Protein AF-0000000087332535 (afdb_homodimer)

InterPro domains:
  IPR045249 Putative nuclease HARBI1-like [PTHR22930] (70-172)
  IPR058353 Domain of unknown function DUF8040 [PF26138] (56-141)

pLDDT: mean 79.79, std 21.32, range [23.62, 98.12]

Structure (mmCIF, N/CA/C/O backbone):
data_AF-0000000087332535-model_v1
#
loop_
_entity.id
_entity.type
_entity.pdbx_description
1 polymer 'Uncharacterized protein'
#
loop_
_atom_site.group_PDB
_atom_site.id
_atom_site.type_symbol
_atom_site.label_atom_id
_atom_site.label_alt_id
_atom_site.label_comp_id
_atom_site.label_asym_id
_atom_site.label_entity_id
_atom_site.label_seq_id
_atom_site.pdbx_PDB_ins_code
_atom_site.Cartn_x
_atom_site.Cartn_y
_atom_site.Cartn_z
_atom_site.occupancy
_atom_site.B_iso_or_equiv
_atom_site.auth_seq_id
_atom_site.auth_comp_id
_atom_site.auth_asym_id
_atom_site.auth_atom_id
_atom_site.pdbx_PDB_model_num
ATOM 1 N N . MET A 1 1 ? -31.25 8.438 -17.484 1 55.19 1 MET A N 1
ATOM 2 C CA . MET A 1 1 ? -30.359 7.555 -16.75 1 55.19 1 MET A CA 1
ATOM 3 C C . MET A 1 1 ? -28.891 7.93 -16.984 1 55.19 1 MET A C 1
ATOM 5 O O . MET A 1 1 ? -28.078 7.902 -16.047 1 55.19 1 MET A O 1
ATOM 9 N N . ASP A 1 2 ? -28.625 8.562 -18.188 1 75.56 2 ASP A N 1
ATOM 10 C CA . ASP A 1 2 ? -27.297 8.906 -18.688 1 75.56 2 ASP A CA 1
ATOM 11 C C . ASP A 1 2 ? -26.812 10.227 -18.094 1 75.56 2 ASP A C 1
ATOM 13 O O . ASP A 1 2 ? -25.609 10.406 -17.844 1 75.56 2 ASP A O 1
ATOM 17 N N . GLU A 1 3 ? -27.828 11.008 -17.656 1 79.12 3 GLU A N 1
ATOM 18 C CA . GLU A 1 3 ? -27.469 12.336 -17.172 1 79.12 3 GLU A CA 1
ATOM 19 C C . GLU A 1 3 ? -26.922 12.266 -15.742 1 79.12 3 GLU A C 1
ATOM 21 O O . GLU A 1 3 ? -25.969 12.969 -15.398 1 79.12 3 GLU A O 1
ATOM 26 N N . LEU A 1 4 ? -27.469 11.422 -14.961 1 74.69 4 LEU A N 1
ATOM 27 C CA . LEU A 1 4 ? -27.047 11.258 -13.578 1 74.69 4 LEU A CA 1
ATOM 28 C C . LEU A 1 4 ? -25.625 10.688 -13.5 1 74.69 4 LEU A C 1
ATOM 30 O O . LEU A 1 4 ? -24.828 11.117 -12.672 1 74.69 4 LEU A O 1
ATOM 34 N N . ALA A 1 5 ? -25.375 9.789 -14.352 1 71 5 ALA A N 1
ATOM 35 C CA . ALA A 1 5 ? -24.031 9.219 -14.414 1 71 5 ALA A CA 1
ATOM 36 C C . ALA A 1 5 ? -23 10.273 -14.812 1 71 5 ALA A C 1
ATOM 38 O O . ALA A 1 5 ? -21.891 10.297 -14.281 1 71 5 ALA A O 1
ATOM 39 N N . ARG A 1 6 ? -23.375 11.164 -15.625 1 70.31 6 ARG A N 1
ATOM 40 C CA . ARG A 1 6 ? -22.484 12.227 -16.078 1 70.31 6 ARG A CA 1
ATOM 41 C C . ARG A 1 6 ? -22.203 13.227 -14.961 1 70.31 6 ARG A C 1
ATOM 43 O O . ARG A 1 6 ? -21.062 13.648 -14.766 1 70.31 6 ARG A O 1
ATOM 50 N N . LYS A 1 7 ? -23.297 13.586 -14.266 1 71.56 7 LYS A N 1
ATOM 51 C CA . LYS A 1 7 ? -23.141 14.508 -13.148 1 71.56 7 LYS A CA 1
ATOM 52 C C . LYS A 1 7 ? -22.234 13.914 -12.07 1 71.56 7 LYS A C 1
ATOM 54 O O . LYS A 1 7 ? -21.391 14.609 -11.508 1 71.56 7 LYS A O 1
ATOM 59 N N . ARG A 1 8 ? -22.453 12.641 -11.922 1 72.06 8 ARG A N 1
ATOM 60 C CA . ARG A 1 8 ? -21.625 11.945 -10.945 1 72.06 8 ARG A CA 1
ATOM 61 C C . ARG A 1 8 ? -20.156 11.938 -11.383 1 72.06 8 ARG A C 1
ATOM 63 O O . ARG A 1 8 ? -19.266 12.172 -10.57 1 72.06 8 ARG A O 1
ATOM 70 N N . ARG A 1 9 ? -20.016 11.672 -12.586 1 71.44 9 ARG A N 1
ATOM 71 C CA . ARG A 1 9 ? -18.656 11.656 -13.117 1 71.44 9 ARG A CA 1
ATOM 72 C C . ARG A 1 9 ? -18.016 13.031 -13.016 1 71.44 9 ARG A C 1
ATOM 74 O O . ARG A 1 9 ? -16.828 13.141 -12.68 1 71.44 9 ARG A O 1
ATOM 81 N N . GLN A 1 10 ? -18.766 14.016 -13.273 1 72.75 10 GLN A N 1
ATOM 82 C CA . GLN A 1 10 ? -18.234 15.375 -13.195 1 72.75 10 GLN A CA 1
ATOM 83 C C . GLN A 1 10 ? -17.891 15.75 -11.758 1 72.75 10 GLN A C 1
ATOM 85 O O . GLN A 1 10 ? -16.875 16.422 -11.516 1 72.75 10 GLN A O 1
ATOM 90 N N . LEU A 1 11 ? -18.703 15.312 -10.883 1 72.31 11 LEU A N 1
ATOM 91 C CA . LEU A 1 11 ? -18.438 15.586 -9.477 1 72.31 11 LEU A CA 1
ATOM 92 C C . LEU A 1 11 ? -17.156 14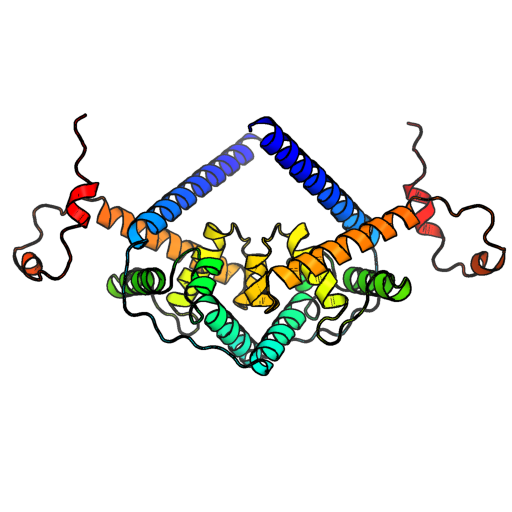.898 -9.008 1 72.31 11 LEU A C 1
ATOM 94 O O . LEU A 1 11 ? -16.375 15.492 -8.273 1 72.31 11 LEU A O 1
ATOM 98 N N . ILE A 1 12 ? -16.984 13.758 -9.555 1 71.25 12 ILE A N 1
ATOM 99 C CA . ILE A 1 12 ? -15.781 13.008 -9.195 1 71.25 12 ILE A CA 1
ATOM 100 C C . ILE A 1 12 ? -14.547 13.711 -9.766 1 71.25 12 ILE A C 1
ATOM 102 O O . ILE A 1 12 ? -13.539 13.859 -9.078 1 71.25 12 ILE A O 1
ATOM 106 N N . VAL A 1 13 ? -14.695 14.156 -10.922 1 71.88 13 VAL A N 1
ATOM 107 C CA . VAL A 1 13 ? -13.57 14.812 -11.578 1 71.88 13 VAL A CA 1
ATOM 108 C C . VAL A 1 13 ? -13.266 16.141 -10.867 1 71.88 13 VAL A C 1
ATOM 110 O O . VAL A 1 13 ? -12.102 16.453 -10.617 1 71.88 13 VAL A O 1
ATOM 113 N N . ARG A 1 14 ? -14.328 16.859 -10.516 1 74.88 14 ARG A N 1
ATOM 114 C CA . ARG A 1 14 ? -14.148 18.109 -9.797 1 74.88 14 ARG A CA 1
ATOM 115 C C . ARG A 1 14 ? -13.531 17.875 -8.422 1 74.88 14 ARG A C 1
ATOM 117 O O . ARG A 1 14 ? -12.664 18.625 -7.98 1 74.88 14 ARG A O 1
ATOM 124 N N . GLY A 1 15 ? -13.992 16.812 -7.918 1 79.94 15 GLY A N 1
ATOM 125 C CA . GLY A 1 15 ? -13.445 16.438 -6.621 1 79.94 15 GLY A CA 1
ATOM 126 C C . GLY A 1 15 ? -11.992 16.031 -6.68 1 79.94 15 GLY A C 1
ATOM 127 O O . GLY A 1 15 ? -11.188 16.438 -5.836 1 79.94 15 GLY A O 1
ATOM 128 N N . ALA A 1 16 ? -11.703 15.297 -7.73 1 83.56 16 ALA A N 1
ATOM 129 C CA . ALA A 1 16 ? -10.32 14.859 -7.918 1 83.56 16 ALA A CA 1
ATOM 130 C C . ALA A 1 16 ? -9.398 16.047 -8.164 1 83.56 16 ALA A C 1
ATOM 132 O O . ALA A 1 16 ? -8.273 16.094 -7.664 1 83.56 16 ALA A O 1
ATOM 133 N N . GLY A 1 17 ? -9.844 16.953 -8.875 1 84.69 17 GLY A N 1
ATOM 134 C CA . GLY A 1 17 ? -9.07 18.172 -9.125 1 84.69 17 GLY A CA 1
ATOM 135 C C . GLY A 1 17 ? -8.828 18.984 -7.871 1 84.69 17 GLY A C 1
ATOM 136 O O . GLY A 1 17 ? -7.723 19.5 -7.668 1 84.69 17 GLY A O 1
ATOM 137 N N . LEU A 1 18 ? -9.852 19.156 -7.102 1 86.06 18 LEU A N 1
ATOM 138 C CA . LEU A 1 18 ? -9.719 19.891 -5.848 1 86.06 18 LEU A CA 1
ATOM 139 C C . LEU A 1 18 ? -8.703 19.219 -4.93 1 86.06 18 LEU A C 1
ATOM 141 O O . LEU A 1 18 ? -7.852 19.891 -4.344 1 86.06 18 LEU A O 1
ATOM 145 N N . VAL A 1 19 ? -8.742 17.969 -4.887 1 88.06 19 VAL A N 1
ATOM 146 C CA . VAL A 1 19 ? -7.824 17.219 -4.043 1 88.06 19 VAL A CA 1
ATOM 147 C C . VAL A 1 19 ? -6.395 17.406 -4.535 1 88.06 19 VAL A C 1
ATOM 149 O O . VAL A 1 19 ? -5.492 17.703 -3.744 1 88.06 19 VAL A O 1
ATOM 152 N N . ALA A 1 20 ? -6.27 17.266 -5.816 1 88.88 20 ALA A N 1
ATOM 153 C CA . ALA A 1 20 ? -4.945 17.438 -6.41 1 88.88 20 ALA A CA 1
ATOM 154 C C . ALA A 1 20 ? -4.406 18.844 -6.156 1 88.88 20 ALA A C 1
ATOM 156 O O . ALA A 1 20 ? -3.221 19.016 -5.871 1 88.88 20 ALA A O 1
ATOM 157 N N . GLY A 1 21 ? -5.23 19.781 -6.273 1 88 21 GLY A N 1
ATOM 158 C CA . GLY A 1 21 ? -4.832 21.156 -6.02 1 88 21 GLY A CA 1
ATOM 159 C C . GLY A 1 21 ? -4.422 21.406 -4.578 1 88 21 GLY A C 1
ATOM 160 O O . GLY A 1 21 ? -3.412 22.062 -4.32 1 88 21 GLY A O 1
ATOM 161 N N . LEU A 1 22 ? -5.148 20.953 -3.672 1 88.62 22 LEU A N 1
ATOM 162 C CA . LEU A 1 22 ? -4.84 21.094 -2.252 1 88.62 22 LEU A CA 1
ATOM 163 C C . LEU A 1 22 ? -3.549 20.359 -1.9 1 88.62 22 LEU A C 1
ATOM 165 O O . LEU A 1 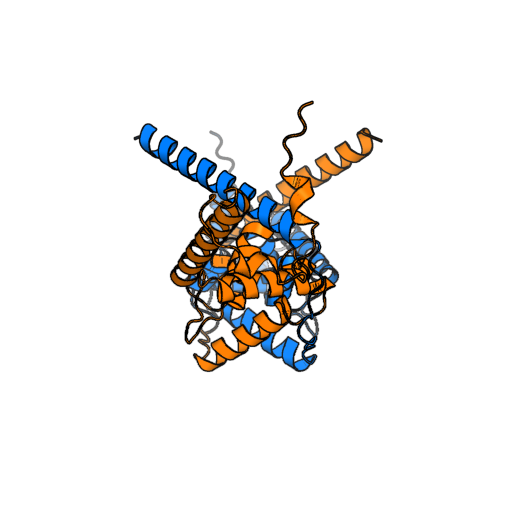22 ? -2.75 20.859 -1.099 1 88.62 22 LEU A O 1
ATOM 169 N N . TYR A 1 23 ? -3.459 19.219 -2.543 1 89.69 23 TYR A N 1
ATOM 170 C CA . TYR A 1 23 ? -2.242 18.438 -2.334 1 89.69 23 TYR A CA 1
ATOM 171 C C . TYR A 1 23 ? -1.022 19.188 -2.867 1 89.69 23 TYR A C 1
ATOM 173 O O . TYR A 1 23 ? -0.001 19.281 -2.182 1 89.69 23 TYR A O 1
ATOM 181 N N . ALA A 1 24 ? -1.123 19.672 -4.031 1 89.38 24 ALA A N 1
ATOM 182 C CA . ALA A 1 24 ? -0.031 20.453 -4.609 1 89.38 24 ALA A CA 1
ATOM 183 C C . ALA A 1 24 ? 0.302 21.656 -3.738 1 89.38 24 ALA A C 1
ATOM 185 O O . ALA A 1 24 ? 1.476 21.953 -3.512 1 89.38 24 ALA A O 1
ATOM 186 N N . TYR A 1 25 ? -0.681 22.328 -3.287 1 84.38 25 TYR A N 1
ATOM 187 C CA . TYR A 1 25 ? -0.525 23.453 -2.379 1 84.38 25 TYR A CA 1
ATOM 188 C C . TYR A 1 25 ? 0.248 23.047 -1.131 1 84.38 25 TYR A C 1
ATOM 190 O O . TYR A 1 25 ? 1.206 23.719 -0.741 1 84.38 25 TYR A O 1
ATOM 198 N N . MET A 1 26 ? -0.109 21.969 -0.509 1 86.75 26 MET A N 1
ATOM 199 C CA . MET A 1 26 ? 0.532 21.469 0.7 1 86.75 26 MET A CA 1
ATOM 200 C C . MET A 1 26 ? 2.004 21.156 0.449 1 86.75 26 MET A C 1
ATOM 202 O O . MET A 1 26 ? 2.865 21.531 1.25 1 86.75 26 MET A O 1
ATOM 206 N N . MET A 1 27 ? 2.26 20.547 -0.674 1 87.75 27 MET A N 1
ATOM 207 C CA . MET A 1 27 ? 3.631 20.188 -1.012 1 87.75 27 MET A CA 1
ATOM 208 C C . MET A 1 27 ? 4.504 21.422 -1.19 1 87.75 27 MET A C 1
ATOM 210 O O . MET A 1 27 ? 5.648 21.453 -0.736 1 87.75 27 MET A O 1
ATOM 214 N N . VAL A 1 28 ? 3.979 22.438 -1.725 1 83.81 28 VAL A N 1
ATOM 215 C CA . VAL A 1 28 ? 4.707 23.672 -1.979 1 83.81 28 VAL A CA 1
ATOM 216 C C . VAL A 1 28 ? 4.926 24.422 -0.667 1 83.81 28 VAL A C 1
ATOM 218 O O . VAL A 1 28 ? 6.027 24.906 -0.393 1 83.81 28 VAL A O 1
ATOM 221 N N . MET A 1 29 ? 3.949 24.516 0.133 1 83.19 29 MET A N 1
ATOM 222 C CA . MET A 1 29 ? 3.967 25.312 1.354 1 83.19 29 MET A CA 1
ATOM 223 C C . MET A 1 29 ? 4.879 24.688 2.402 1 83.19 29 MET A C 1
ATOM 225 O O . MET A 1 29 ? 5.52 25.406 3.178 1 83.19 29 MET A O 1
ATOM 229 N N . PHE A 1 30 ? 4.988 23.375 2.355 1 85 30 PHE A N 1
ATOM 230 C CA . PHE A 1 30 ? 5.688 22.719 3.457 1 85 30 PHE A CA 1
ATOM 231 C C . PHE A 1 30 ? 7.031 22.172 2.996 1 85 30 PHE A C 1
ATOM 233 O O . PHE A 1 30 ? 7.77 21.578 3.785 1 85 30 PHE A O 1
ATOM 240 N N . ARG A 1 31 ? 7.395 22.359 1.772 1 79.56 31 ARG A N 1
ATOM 241 C CA . ARG A 1 31 ? 8.617 21.828 1.179 1 79.56 31 ARG A CA 1
ATOM 242 C C . ARG A 1 31 ? 9.844 22.297 1.942 1 79.56 31 ARG A C 1
ATOM 244 O O . ARG A 1 31 ? 10.836 21.562 2.039 1 79.56 31 ARG A O 1
ATOM 251 N N . ARG A 1 32 ? 9.773 23.438 2.611 1 77 32 ARG A N 1
ATOM 252 C CA . ARG A 1 32 ? 10.984 24.047 3.16 1 77 32 ARG A CA 1
ATOM 253 C C . ARG A 1 32 ? 10.984 23.969 4.684 1 77 32 ARG A C 1
ATOM 255 O O . ARG A 1 32 ? 11.891 24.5 5.332 1 77 32 ARG A O 1
ATOM 262 N N . SER A 1 33 ? 10.172 23.281 5.211 1 80.06 33 SER A N 1
ATOM 263 C CA . SER A 1 33 ? 10.117 23.219 6.668 1 80.06 33 SER A CA 1
ATOM 264 C C . SER A 1 33 ? 11.281 22.422 7.234 1 80.06 33 SER A C 1
ATOM 266 O O . SER A 1 33 ? 11.656 21.375 6.688 1 80.06 33 SER A O 1
ATOM 268 N N . ARG A 1 34 ? 12.156 22.953 8.203 1 72.69 34 ARG A N 1
ATOM 269 C CA . ARG A 1 34 ? 13.32 22.328 8.82 1 72.69 34 ARG A CA 1
ATOM 270 C C . ARG A 1 34 ? 13.07 22.031 10.297 1 72.69 34 ARG A C 1
ATOM 272 O O . ARG A 1 34 ? 14.016 21.953 11.086 1 72.69 34 ARG A O 1
ATOM 279 N N . GLN A 1 35 ? 11.977 21.594 10.672 1 69.31 35 GLN A N 1
ATOM 280 C CA . GLN A 1 35 ? 11.695 21.328 12.078 1 69.31 35 GLN A CA 1
ATOM 281 C C . GLN A 1 35 ? 12.438 20.078 12.57 1 69.31 35 GLN A C 1
ATOM 283 O O . GLN A 1 35 ? 12.898 19.281 11.758 1 69.31 35 GLN A O 1
ATOM 288 N N . GLN A 1 36 ? 12.617 20.062 13.938 1 70.31 36 GLN A N 1
ATOM 289 C CA . GLN A 1 36 ? 13.227 18.891 14.562 1 70.31 36 GLN A CA 1
ATOM 290 C C . GLN A 1 36 ? 12.422 17.625 14.273 1 70.31 36 GLN A C 1
ATOM 292 O O . GLN A 1 36 ? 11.188 17.656 14.297 1 70.31 36 GLN A O 1
ATOM 297 N N . THR A 1 37 ? 13.062 16.703 13.75 1 75 37 THR A N 1
ATOM 298 C CA . THR A 1 37 ? 12.391 15.453 13.391 1 75 37 THR A CA 1
ATOM 299 C C . THR A 1 37 ? 12.633 14.383 14.453 1 75 37 THR A C 1
ATOM 301 O O . THR A 1 37 ? 13.672 14.383 15.117 1 75 37 THR A O 1
ATOM 304 N N . PRO A 1 38 ? 11.477 13.703 14.82 1 76.38 38 PRO A N 1
ATOM 305 C CA . PRO A 1 38 ? 11.68 12.586 15.758 1 76.38 38 PRO A CA 1
ATOM 306 C C . PRO A 1 38 ? 12.789 11.641 15.312 1 76.38 38 PRO A C 1
ATOM 308 O O . PRO A 1 38 ? 13.156 11.625 14.133 1 76.38 38 PRO A O 1
ATOM 311 N N . ARG A 1 39 ? 13.312 10.961 16.234 1 79.75 39 ARG A N 1
ATOM 312 C CA . ARG A 1 39 ? 14.438 10.055 16 1 79.75 39 ARG A CA 1
ATOM 313 C C . ARG A 1 39 ? 14.055 8.945 15.031 1 79.75 39 ARG A C 1
ATOM 315 O O . ARG A 1 39 ? 12.891 8.523 14.992 1 79.75 39 ARG A O 1
ATOM 322 N N . ILE A 1 40 ? 15.047 8.477 14.289 1 79.31 40 ILE A N 1
ATOM 323 C CA . ILE A 1 40 ? 14.852 7.359 13.375 1 79.31 40 ILE A CA 1
ATOM 324 C C . ILE A 1 40 ? 14.82 6.051 14.156 1 79.31 40 ILE A C 1
ATOM 326 O O . ILE A 1 40 ? 15.688 5.801 15 1 79.31 40 ILE A O 1
ATOM 330 N N . THR A 1 41 ? 13.766 5.359 14.094 1 77.56 41 THR A N 1
ATOM 331 C CA . THR A 1 41 ? 13.672 4.031 14.695 1 77.56 41 THR A CA 1
ATOM 332 C C . THR A 1 41 ? 13.805 2.947 13.625 1 77.56 41 THR A C 1
ATOM 334 O O . THR A 1 41 ? 12.961 2.84 12.734 1 77.56 41 THR A O 1
ATOM 337 N N . VAL A 1 42 ? 15.07 2.373 13.594 1 71.31 42 VAL A N 1
ATOM 338 C CA . VAL A 1 42 ? 15.234 1.273 12.648 1 71.31 42 VAL A CA 1
ATOM 339 C C . VAL A 1 42 ? 14.875 -0.047 13.32 1 71.31 42 VAL A C 1
ATOM 341 O O . VAL A 1 42 ? 15.328 -0.33 14.438 1 71.31 42 VAL A O 1
ATOM 344 N N . GLY A 1 43 ? 13.852 -0.759 12.875 1 72.12 43 GLY A N 1
ATOM 345 C CA . GLY A 1 43 ? 13.562 -2.078 13.406 1 72.12 43 GLY A CA 1
ATOM 346 C C . GLY A 1 43 ? 14.594 -3.121 13.023 1 72.12 43 GLY A C 1
ATOM 347 O O . GLY A 1 43 ? 15.242 -3.008 11.984 1 72.12 43 GLY A O 1
ATOM 348 N N . SER A 1 44 ? 14.836 -4.043 13.93 1 80.88 44 SER A N 1
ATOM 349 C CA . SER A 1 44 ? 15.742 -5.148 13.648 1 80.88 44 SER A CA 1
ATOM 350 C C . SER A 1 44 ? 15.266 -5.965 12.445 1 80.88 44 SER A C 1
ATOM 352 O O . SER A 1 44 ? 14.133 -5.809 12 1 80.88 44 SER A O 1
ATOM 354 N N . MET A 1 45 ? 16.156 -6.75 11.969 1 82.5 45 MET A N 1
ATOM 355 C CA . MET A 1 45 ? 15.805 -7.668 10.891 1 82.5 45 MET A CA 1
ATOM 356 C C . MET A 1 45 ? 14.656 -8.578 11.297 1 82.5 45 MET A C 1
ATOM 358 O O . MET A 1 45 ? 13.75 -8.844 10.508 1 82.5 45 MET A O 1
ATOM 362 N N . ALA A 1 46 ? 14.758 -8.961 12.484 1 84.69 46 ALA A N 1
ATOM 363 C CA . ALA A 1 46 ? 13.719 -9.844 13.016 1 84.69 46 ALA A CA 1
ATOM 364 C C . ALA A 1 46 ? 12.375 -9.133 13.078 1 84.69 46 ALA A C 1
ATOM 366 O O . ALA A 1 46 ? 11.336 -9.719 12.766 1 84.69 46 ALA A O 1
ATOM 367 N N . ASP A 1 47 ? 12.414 -7.887 13.508 1 86.38 47 ASP A N 1
ATOM 368 C CA . ASP A 1 47 ? 11.18 -7.109 13.578 1 86.38 47 ASP A CA 1
ATOM 369 C C . ASP A 1 47 ? 10.555 -6.938 12.195 1 86.38 47 ASP A C 1
ATOM 371 O O . ASP A 1 47 ? 9.336 -6.984 12.047 1 86.38 47 ASP A O 1
ATOM 375 N N . ARG A 1 48 ? 11.43 -6.797 11.281 1 88.12 48 ARG A N 1
ATOM 376 C CA . ARG A 1 48 ? 10.977 -6.641 9.906 1 88.12 48 ARG A CA 1
ATOM 377 C C . ARG A 1 48 ? 10.32 -7.922 9.391 1 88.12 48 ARG A C 1
ATOM 379 O O . ARG A 1 48 ? 9.289 -7.875 8.727 1 88.12 48 ARG A O 1
ATOM 386 N N . ALA A 1 49 ? 10.93 -8.977 9.711 1 90.06 49 ALA A N 1
ATOM 387 C CA . ALA A 1 49 ? 10.406 -10.273 9.289 1 90.06 49 ALA A CA 1
ATOM 388 C C . ALA A 1 49 ? 9.047 -10.547 9.914 1 90.06 49 ALA A C 1
ATOM 390 O O . ALA A 1 49 ? 8.148 -11.07 9.25 1 90.06 49 ALA A O 1
ATOM 391 N N . ILE A 1 50 ? 8.93 -10.219 11.125 1 90.75 50 ILE A N 1
ATOM 392 C CA . ILE A 1 50 ? 7.68 -10.438 11.844 1 90.75 50 ILE A CA 1
ATOM 393 C C . ILE A 1 50 ? 6.574 -9.57 11.242 1 90.75 50 ILE A C 1
ATOM 395 O O . ILE A 1 50 ? 5.461 -10.047 11.008 1 90.75 50 ILE A O 1
ATOM 399 N N . SER A 1 51 ? 6.91 -8.352 11.055 1 92.31 51 SER A N 1
ATOM 400 C CA . SER A 1 51 ? 5.93 -7.441 10.469 1 92.31 51 SER A CA 1
ATOM 401 C C . SER A 1 51 ? 5.52 -7.898 9.07 1 92.31 51 SER A C 1
ATOM 403 O O . SER A 1 51 ? 4.336 -7.855 8.727 1 92.31 51 SER A O 1
ATOM 405 N N . ARG A 1 52 ? 6.508 -8.289 8.336 1 93.19 52 ARG A N 1
ATOM 406 C CA . ARG A 1 52 ? 6.238 -8.789 6.992 1 93.19 52 ARG A CA 1
ATOM 407 C C . ARG A 1 52 ? 5.305 -9.992 7.035 1 93.19 52 ARG A C 1
ATOM 409 O O . ARG A 1 52 ? 4.328 -10.055 6.285 1 93.19 52 ARG A O 1
ATOM 416 N N . GLU A 1 53 ? 5.598 -10.906 7.871 1 92.44 53 GLU A N 1
ATOM 417 C CA . GLU A 1 53 ? 4.773 -12.102 7.992 1 92.44 53 GLU A CA 1
ATOM 418 C C . GLU A 1 53 ? 3.342 -11.758 8.383 1 92.44 53 GLU A C 1
ATOM 420 O O . GLU A 1 53 ? 2.391 -12.352 7.879 1 92.44 53 GLU A O 1
ATOM 425 N N . SER A 1 54 ? 3.215 -10.867 9.312 1 93.56 54 SER A N 1
ATOM 426 C CA . SER A 1 54 ? 1.887 -10.43 9.727 1 93.56 54 SER A CA 1
ATOM 427 C C . SER A 1 54 ? 1.121 -9.805 8.57 1 93.56 54 SER A C 1
ATOM 429 O O . SER A 1 54 ? -0.076 -10.047 8.406 1 93.56 54 SER A O 1
ATOM 431 N N . ASN A 1 55 ? 1.811 -9.008 7.75 1 94.69 55 ASN A N 1
ATOM 432 C CA . ASN A 1 55 ? 1.194 -8.398 6.578 1 94.69 55 ASN A CA 1
ATOM 433 C C . ASN A 1 55 ? 0.779 -9.453 5.551 1 94.69 55 ASN A C 1
ATOM 435 O O . ASN A 1 55 ? -0.302 -9.359 4.965 1 94.69 55 ASN A O 1
ATOM 439 N N . LEU A 1 56 ? 1.62 -10.422 5.383 1 94.25 56 LEU A N 1
ATOM 440 C CA . LEU A 1 56 ? 1.335 -11.484 4.426 1 94.25 56 LEU A CA 1
ATOM 441 C C . LEU A 1 56 ? 0.128 -12.305 4.867 1 94.25 56 LEU A C 1
ATOM 443 O O . LEU A 1 56 ? -0.717 -12.664 4.047 1 94.25 56 LEU A O 1
ATOM 447 N N . ARG A 1 57 ? 0.089 -12.57 6.129 1 92.44 57 ARG A N 1
ATOM 448 C CA . ARG A 1 57 ? -1.062 -13.289 6.668 1 92.44 57 ARG A CA 1
ATOM 449 C C . ARG A 1 57 ? -2.352 -12.508 6.426 1 92.44 57 ARG A C 1
ATOM 451 O O . ARG A 1 57 ? -3.383 -13.102 6.094 1 92.44 57 ARG A O 1
ATOM 458 N N . TYR A 1 58 ? -2.266 -11.266 6.543 1 93.44 58 TYR A N 1
ATOM 459 C CA . TYR A 1 58 ? -3.43 -10.414 6.32 1 93.44 58 TYR A CA 1
ATOM 460 C C . TYR A 1 58 ? -3.867 -10.461 4.859 1 93.44 58 TYR A C 1
ATOM 462 O O . TYR A 1 58 ? -5.059 -10.383 4.559 1 93.44 58 TYR A O 1
ATOM 470 N N . ILE A 1 59 ? -2.949 -10.602 3.969 1 94.5 59 ILE A N 1
ATOM 471 C CA . ILE A 1 59 ? -3.232 -10.477 2.543 1 94.5 59 ILE A CA 1
ATOM 472 C C . ILE A 1 59 ? -3.826 -11.781 2.021 1 94.5 59 ILE A C 1
ATOM 474 O O . ILE A 1 59 ? -4.852 -11.781 1.339 1 94.5 59 ILE A O 1
ATOM 478 N N . TYR A 1 60 ? -3.166 -12.922 2.365 1 90.62 60 TYR A N 1
ATOM 479 C CA . TYR A 1 60 ? -3.666 -14.094 1.646 1 90.62 60 TYR A CA 1
ATOM 480 C C . TYR A 1 60 ? -3.967 -15.234 2.607 1 90.62 60 TYR A C 1
ATOM 482 O O . TYR A 1 60 ? -4.379 -16.312 2.184 1 90.62 60 TYR A O 1
ATOM 490 N N . HIS A 1 61 ? -3.787 -15.078 3.936 1 88.94 61 HIS A N 1
ATOM 491 C CA . HIS A 1 61 ? -4.266 -16.062 4.891 1 88.94 61 HIS A CA 1
ATOM 492 C C . HIS A 1 61 ? -5.477 -15.555 5.66 1 88.94 61 HIS A C 1
ATOM 494 O O . HIS A 1 61 ? -5.773 -16.047 6.754 1 88.94 61 HIS A O 1
ATOM 500 N N . SER A 1 62 ? -6.133 -14.641 5.121 1 88.12 62 SER A N 1
ATOM 501 C CA . SER A 1 62 ? -7.332 -14.039 5.695 1 88.12 62 SER A CA 1
ATOM 502 C C . SER A 1 62 ? -8.594 -14.578 5.023 1 88.12 62 SER A C 1
ATOM 504 O O . SER A 1 62 ? -8.562 -15.633 4.383 1 88.12 62 SER A O 1
ATOM 506 N N . SER A 1 63 ? -9.727 -13.938 5.238 1 87.81 63 SER A N 1
ATOM 507 C CA . SER A 1 63 ? -10.992 -14.352 4.633 1 87.81 63 SER A CA 1
ATOM 508 C C . SER A 1 63 ? -10.945 -14.234 3.113 1 87.81 63 SER A C 1
ATOM 510 O O . SER A 1 63 ? -10.109 -13.508 2.568 1 87.81 63 SER A O 1
ATOM 512 N N . ASP A 1 64 ? -11.812 -14.969 2.453 1 88.62 64 ASP A N 1
ATOM 513 C CA . ASP A 1 64 ? -11.898 -14.93 0.996 1 88.62 64 ASP A CA 1
ATOM 514 C C . ASP A 1 64 ? -12.219 -13.516 0.505 1 88.62 64 ASP A C 1
ATOM 516 O O . ASP A 1 64 ? -11.711 -13.086 -0.536 1 88.62 64 ASP A O 1
ATOM 520 N N . ILE A 1 65 ? -12.984 -12.898 1.235 1 88.56 65 ILE A N 1
ATOM 521 C CA . ILE A 1 65 ? -13.367 -11.539 0.879 1 88.56 65 ILE A CA 1
ATOM 522 C C . ILE A 1 65 ? -12.141 -10.625 0.939 1 88.56 65 ILE A C 1
ATOM 524 O O . ILE A 1 65 ? -11.883 -9.859 0.011 1 88.56 65 ILE A O 1
ATOM 528 N N . ASN A 1 66 ? -11.375 -10.773 1.975 1 91.38 66 ASN A N 1
ATOM 529 C CA . ASN A 1 66 ? -10.18 -9.953 2.133 1 91.38 66 ASN A CA 1
ATOM 530 C C . ASN A 1 66 ? -9.133 -10.281 1.072 1 91.38 66 ASN A C 1
ATOM 532 O O . ASN A 1 66 ? -8.5 -9.375 0.52 1 91.38 66 ASN A O 1
ATOM 536 N N . CYS A 1 67 ? -8.977 -11.523 0.857 1 92.62 67 CYS A N 1
ATOM 537 C CA . CYS A 1 67 ? -8.031 -11.93 -0.169 1 92.62 67 CYS A CA 1
ATOM 538 C C . CYS A 1 67 ? -8.406 -11.352 -1.526 1 92.62 67 CYS A C 1
ATOM 540 O O . CYS A 1 67 ? -7.547 -10.82 -2.236 1 92.62 67 CYS A O 1
ATOM 542 N N . SER A 1 68 ? -9.664 -11.43 -1.862 1 91.81 68 SER A N 1
ATOM 543 C CA . SER A 1 68 ? -10.156 -10.867 -3.117 1 91.81 68 SER A CA 1
ATOM 544 C C . SER A 1 68 ? -9.953 -9.359 -3.164 1 91.81 68 SER A C 1
ATOM 546 O O . SER A 1 68 ? -9.602 -8.805 -4.207 1 91.81 68 SER A O 1
ATOM 548 N N . ASN A 1 69 ? -10.195 -8.766 -2.01 1 90.94 69 ASN A N 1
ATOM 549 C CA . ASN A 1 69 ? -10.008 -7.32 -1.937 1 90.94 69 ASN A CA 1
ATOM 550 C C . ASN A 1 69 ? -8.555 -6.93 -2.17 1 90.94 69 ASN A C 1
ATOM 552 O O . ASN A 1 69 ? -8.273 -5.898 -2.785 1 90.94 69 ASN A O 1
ATOM 556 N N . GLN A 1 70 ? -7.691 -7.766 -1.728 1 95 70 GLN A N 1
ATOM 557 C CA . GLN A 1 70 ? -6.277 -7.422 -1.791 1 95 70 GLN A CA 1
ATOM 558 C C . GLN A 1 70 ? -5.648 -7.902 -3.096 1 95 70 GLN A C 1
ATOM 560 O O . GLN A 1 70 ? -4.914 -7.16 -3.75 1 95 70 GLN A O 1
ATOM 565 N N . LEU A 1 71 ? -6.012 -9.07 -3.535 1 95.12 71 LEU A N 1
ATOM 566 C CA . LEU A 1 71 ? -5.281 -9.695 -4.637 1 95.12 71 LEU A CA 1
ATOM 567 C C . LEU A 1 71 ? -6.145 -9.766 -5.891 1 95.12 71 LEU A C 1
ATOM 569 O O . LEU A 1 71 ? -5.684 -10.203 -6.945 1 95.12 71 LEU A O 1
ATOM 573 N N . ARG A 1 72 ? -7.352 -9.414 -5.793 1 92.31 72 ARG A N 1
ATOM 574 C CA . ARG A 1 72 ? -8.312 -9.5 -6.887 1 92.31 72 ARG A CA 1
ATOM 575 C C . ARG A 1 72 ? -8.57 -10.945 -7.281 1 92.31 72 ARG A C 1
ATOM 577 O O . ARG A 1 72 ? -8.992 -11.227 -8.406 1 92.31 72 ARG A O 1
ATOM 584 N N . MET A 1 73 ? -8.133 -11.859 -6.449 1 91.81 73 MET A N 1
ATOM 585 C CA . MET A 1 73 ? -8.336 -13.305 -6.57 1 91.81 73 MET A CA 1
ATOM 586 C C . MET A 1 73 ? -8.656 -13.922 -5.219 1 91.81 73 MET A C 1
ATOM 588 O O . MET A 1 73 ? -8.055 -13.555 -4.203 1 91.81 73 MET A O 1
ATOM 592 N N . ARG A 1 74 ? -9.664 -14.852 -5.309 1 90.88 74 ARG A N 1
ATOM 593 C CA . ARG A 1 74 ? -9.984 -15.57 -4.082 1 90.88 74 ARG A CA 1
ATOM 594 C C . ARG A 1 74 ? -8.82 -16.469 -3.654 1 90.88 74 ARG A C 1
ATOM 596 O O . ARG A 1 74 ? -7.84 -16.609 -4.383 1 90.88 74 ARG A O 1
ATOM 603 N N . LYS A 1 75 ? -8.922 -17.047 -2.486 1 92.88 75 LYS A N 1
ATOM 604 C CA . LYS A 1 75 ? -7.844 -17.844 -1.903 1 92.88 75 LYS A CA 1
ATOM 605 C C . LYS A 1 75 ? -7.543 -19.078 -2.762 1 92.88 75 LYS A C 1
ATOM 607 O O . LYS A 1 75 ? -6.383 -19.344 -3.074 1 92.88 75 LYS A O 1
ATOM 612 N N . ALA A 1 76 ? -8.547 -19.734 -3.172 1 91.75 76 ALA A N 1
ATOM 613 C CA . ALA A 1 76 ? -8.367 -21 -3.887 1 91.75 76 ALA A CA 1
ATOM 614 C C . ALA A 1 76 ? -7.621 -20.781 -5.199 1 91.75 76 ALA A C 1
ATOM 616 O O . ALA A 1 76 ? -6.59 -21.406 -5.445 1 91.75 76 ALA A O 1
ATOM 617 N N . PRO A 1 77 ? -8.141 -19.875 -6.055 1 92.44 77 PRO A N 1
ATOM 618 C CA . PRO A 1 77 ? -7.398 -19.641 -7.293 1 92.44 77 PRO A CA 1
ATOM 619 C C . PRO A 1 77 ? -5.992 -19.094 -7.043 1 92.44 77 PRO A C 1
ATOM 621 O O . PRO A 1 77 ? -5.066 -19.406 -7.797 1 92.44 77 PRO A O 1
ATOM 624 N N . PHE A 1 78 ? -5.824 -18.328 -5.965 1 94.38 78 PHE A N 1
ATOM 625 C CA . PHE A 1 78 ? -4.504 -17.812 -5.633 1 94.38 78 PHE A CA 1
ATOM 626 C C . PHE A 1 78 ? -3.537 -18.938 -5.312 1 94.38 78 PHE A C 1
ATOM 628 O O . PHE A 1 78 ? -2.434 -19 -5.859 1 94.38 78 PHE A O 1
ATOM 635 N N . PHE A 1 79 ? -3.891 -19.781 -4.465 1 94.06 79 PHE A N 1
ATOM 636 C CA . PHE A 1 79 ? -3 -20.859 -4.047 1 94.06 79 PHE A CA 1
ATOM 637 C C . PHE A 1 79 ? -2.842 -21.891 -5.156 1 94.06 79 PHE A C 1
ATOM 639 O O . PHE A 1 79 ? -1.781 -22.5 -5.289 1 94.06 79 PHE A O 1
ATOM 646 N N . ARG A 1 80 ? -3.867 -22.016 -5.969 1 93.38 80 ARG A N 1
ATOM 647 C CA . ARG A 1 80 ? -3.736 -22.891 -7.133 1 93.38 80 ARG A CA 1
ATOM 648 C C . ARG A 1 80 ? -2.689 -22.359 -8.102 1 93.38 80 ARG A C 1
ATOM 650 O O . ARG A 1 80 ? -1.869 -23.109 -8.625 1 93.38 80 ARG A O 1
ATOM 657 N N . LEU A 1 81 ? -2.766 -21.125 -8.32 1 93.38 81 LEU A N 1
ATOM 658 C CA . LEU A 1 81 ? -1.783 -20.469 -9.18 1 93.38 81 LEU A CA 1
ATOM 659 C C . LEU A 1 81 ? -0.37 -20.688 -8.648 1 93.38 81 LEU A C 1
ATOM 661 O O . LEU A 1 81 ? 0.541 -21.016 -9.406 1 93.38 81 LEU A O 1
ATOM 665 N N . CYS A 1 82 ? -0.208 -20.484 -7.336 1 95.5 82 CYS A N 1
ATOM 666 C CA . CYS A 1 82 ? 1.089 -20.688 -6.703 1 95.5 82 CYS A CA 1
ATOM 667 C C . CYS A 1 82 ? 1.54 -22.141 -6.852 1 95.5 82 CYS A C 1
ATOM 669 O O . CYS A 1 82 ? 2.715 -22.406 -7.109 1 95.5 82 CYS A O 1
ATOM 671 N N . ALA A 1 83 ? 0.612 -23.031 -6.73 1 94.56 83 ALA A N 1
ATOM 672 C CA . ALA A 1 83 ? 0.921 -24.453 -6.855 1 94.56 83 ALA A CA 1
ATOM 673 C C . ALA A 1 83 ? 1.372 -24.797 -8.273 1 94.56 83 ALA A C 1
ATOM 675 O O . ALA A 1 83 ? 2.297 -25.578 -8.461 1 94.56 83 ALA A O 1
ATOM 676 N N . ILE A 1 84 ? 0.763 -24.203 -9.258 1 93.62 84 ILE A N 1
ATOM 677 C CA . ILE A 1 84 ? 1.109 -24.453 -10.648 1 93.62 84 ILE A CA 1
ATOM 678 C C . ILE A 1 84 ? 2.527 -23.953 -10.922 1 93.62 84 ILE A C 1
ATOM 680 O O . ILE A 1 84 ? 3.324 -24.656 -11.555 1 93.62 84 ILE A O 1
ATOM 684 N N . PHE A 1 85 ? 2.857 -22.797 -10.43 1 95.94 85 PHE A N 1
ATOM 685 C CA . PHE A 1 85 ? 4.195 -22.25 -10.625 1 95.94 85 PHE A CA 1
ATOM 686 C C . PHE A 1 85 ? 5.242 -23.141 -9.961 1 95.94 85 PHE A C 1
ATOM 688 O O . PHE A 1 85 ? 6.336 -23.328 -10.492 1 95.94 85 PHE A O 1
ATOM 695 N N . ARG A 1 86 ? 4.871 -23.625 -8.781 1 96.12 86 ARG A N 1
ATOM 696 C CA . ARG A 1 86 ? 5.77 -24.5 -8.039 1 96.12 86 ARG A CA 1
ATOM 697 C C . ARG A 1 86 ? 5.961 -25.828 -8.758 1 96.12 86 ARG A C 1
ATOM 699 O O . ARG A 1 86 ? 7.09 -26.297 -8.945 1 96.12 86 ARG A O 1
ATOM 706 N N . GLU A 1 87 ? 4.891 -26.406 -9.195 1 94.88 87 GLU A N 1
ATOM 707 C CA . GLU A 1 87 ? 4.895 -27.703 -9.859 1 94.88 87 GLU A CA 1
ATOM 708 C C . GLU A 1 87 ? 5.648 -27.656 -11.18 1 94.88 87 GLU A C 1
ATOM 710 O O . GLU A 1 87 ? 6.355 -28.609 -11.539 1 94.88 87 GLU A O 1
ATOM 715 N N . ARG A 1 88 ? 5.484 -26.609 -11.867 1 93.19 88 ARG A N 1
ATOM 716 C CA . ARG A 1 88 ? 6.098 -26.469 -13.188 1 93.19 88 ARG A CA 1
ATOM 717 C C . ARG A 1 88 ? 7.484 -25.844 -13.086 1 93.19 88 ARG A C 1
ATOM 719 O O . ARG A 1 88 ? 8.109 -25.547 -14.102 1 93.19 88 ARG A O 1
ATOM 726 N N . ASN A 1 89 ? 7.918 -25.609 -11.875 1 95.25 89 ASN A N 1
ATOM 727 C CA . ASN A 1 89 ? 9.227 -25.031 -11.594 1 95.25 89 ASN A CA 1
ATOM 728 C C . ASN A 1 89 ? 9.43 -23.703 -12.32 1 95.25 89 ASN A C 1
ATOM 730 O O . ASN A 1 89 ? 10.5 -23.438 -12.875 1 95.25 89 ASN A O 1
ATOM 734 N N . LEU A 1 90 ? 8.352 -23 -12.469 1 95.62 90 LEU A N 1
ATOM 735 C CA . LEU A 1 90 ? 8.43 -21.688 -13.094 1 95.62 90 LEU A CA 1
ATOM 736 C C . LEU A 1 90 ? 8.906 -20.625 -12.094 1 95.62 90 LEU A C 1
ATOM 738 O O . LEU A 1 90 ? 9.484 -19.609 -12.492 1 95.62 90 LEU A O 1
ATOM 742 N N . LEU A 1 91 ? 8.586 -20.844 -10.828 1 96.81 91 LEU A N 1
ATOM 743 C CA . LEU A 1 91 ? 9.078 -20.047 -9.719 1 96.81 91 LEU A CA 1
ATOM 744 C C . LEU A 1 91 ? 9.703 -20.922 -8.633 1 96.81 91 LEU A C 1
ATOM 746 O O . LEU A 1 91 ? 9.352 -22.094 -8.508 1 96.81 91 LEU A O 1
ATOM 750 N N . LEU A 1 92 ? 10.664 -20.297 -7.93 1 95.44 92 LEU A N 1
ATOM 751 C CA . LEU A 1 92 ? 11.336 -21.031 -6.863 1 95.44 92 LEU A CA 1
ATOM 752 C C . LEU A 1 92 ? 11.234 -20.281 -5.539 1 95.44 92 LEU A C 1
ATOM 754 O O . LEU A 1 92 ? 11.297 -19.047 -5.516 1 95.44 92 LEU A O 1
ATOM 758 N N . ASP A 1 93 ? 11.07 -21.078 -4.492 1 93.88 93 ASP A N 1
ATOM 759 C CA . ASP A 1 93 ? 11.148 -20.484 -3.158 1 93.88 93 ASP A CA 1
ATOM 760 C C . ASP A 1 93 ? 12.586 -20.094 -2.82 1 93.88 93 ASP A C 1
ATOM 762 O O . ASP A 1 93 ? 13.531 -20.797 -3.162 1 93.88 93 ASP A O 1
ATOM 766 N N . SER A 1 94 ? 12.719 -18.906 -2.34 1 91.69 94 SER A N 1
ATOM 767 C CA . SER A 1 94 ? 14 -18.516 -1.753 1 91.69 94 SER A CA 1
ATOM 768 C C . SER A 1 94 ? 13.969 -18.625 -0.233 1 91.69 94 SER A C 1
ATOM 770 O O . SER A 1 94 ? 12.922 -18.906 0.353 1 91.69 94 SER A O 1
ATOM 772 N N . ILE A 1 95 ? 15.117 -18.5 0.413 1 87.94 95 ILE A N 1
ATOM 773 C CA . ILE A 1 95 ? 15.219 -18.578 1.866 1 87.94 95 ILE A CA 1
ATOM 774 C C . ILE A 1 95 ? 14.336 -17.516 2.51 1 87.94 95 ILE A C 1
ATOM 776 O O . ILE A 1 95 ? 13.727 -17.75 3.557 1 87.94 95 ILE A O 1
ATOM 780 N N . HIS A 1 96 ? 14.148 -16.438 1.844 1 88.62 96 HIS A N 1
ATOM 781 C CA . HIS A 1 96 ? 13.5 -15.305 2.508 1 88.62 96 HIS A CA 1
ATOM 782 C C . HIS A 1 96 ? 12.18 -14.953 1.827 1 88.62 96 HIS A C 1
ATOM 784 O O . HIS A 1 96 ? 11.422 -14.125 2.33 1 88.62 96 HIS A O 1
ATOM 790 N N . THR A 1 97 ? 11.914 -15.617 0.722 1 93.69 97 THR A N 1
ATOM 791 C CA . THR A 1 97 ? 10.734 -15.203 -0.024 1 93.69 97 THR A CA 1
ATOM 792 C C . THR A 1 97 ? 10.023 -16.422 -0.627 1 93.69 97 THR A C 1
ATOM 794 O O . THR A 1 97 ? 10.586 -17.109 -1.48 1 93.69 97 THR A O 1
ATOM 797 N N . SER A 1 98 ? 8.844 -16.688 -0.207 1 96.25 98 SER A N 1
ATOM 798 C CA . SER A 1 98 ? 8.047 -17.781 -0.73 1 96.25 98 SER A CA 1
ATOM 799 C C . SER A 1 98 ? 7.445 -17.438 -2.088 1 96.25 98 SER A C 1
ATOM 801 O O . SER A 1 98 ? 7.395 -16.266 -2.467 1 96.25 98 SER A O 1
ATOM 803 N N . ILE A 1 99 ? 7.004 -18.453 -2.775 1 97.69 99 ILE A N 1
ATOM 804 C CA . ILE A 1 99 ? 6.328 -18.266 -4.055 1 97.69 99 ILE A CA 1
ATOM 805 C C . ILE A 1 99 ? 5.062 -17.438 -3.848 1 97.69 99 ILE A C 1
ATOM 807 O O . ILE A 1 99 ? 4.746 -16.547 -4.656 1 97.69 99 ILE A O 1
ATOM 811 N N . GLU A 1 100 ? 4.344 -17.719 -2.75 1 96.56 100 GLU A N 1
ATOM 812 C CA . GLU A 1 100 ? 3.131 -16.984 -2.43 1 96.56 100 GLU A CA 1
ATOM 813 C C . GLU A 1 100 ? 3.42 -15.484 -2.285 1 96.56 100 GLU A C 1
ATOM 815 O O . GLU A 1 100 ? 2.654 -14.648 -2.771 1 96.56 100 GLU A O 1
ATOM 820 N N . GLU A 1 101 ? 4.516 -15.219 -1.624 1 97.62 101 GLU A N 1
ATOM 821 C CA . GLU A 1 101 ? 4.914 -13.828 -1.448 1 97.62 101 GLU A CA 1
ATOM 822 C C . GLU A 1 101 ? 5.254 -13.172 -2.785 1 97.62 101 GLU A C 1
ATOM 824 O O . GLU A 1 101 ? 4.879 -12.023 -3.035 1 97.62 101 GLU A O 1
ATOM 829 N N . GLN A 1 102 ? 5.953 -13.867 -3.658 1 98.12 102 GLN A N 1
ATOM 830 C CA . GLN A 1 102 ? 6.32 -13.352 -4.973 1 98.12 102 GLN A CA 1
ATOM 831 C C . GLN A 1 102 ? 5.082 -13.047 -5.809 1 98.12 102 GLN A C 1
ATOM 833 O O . GLN A 1 102 ? 4.988 -11.984 -6.43 1 98.12 102 GLN A O 1
ATOM 838 N N . VAL A 1 103 ? 4.172 -13.922 -5.82 1 97.44 103 VAL A N 1
ATOM 839 C CA . VAL A 1 103 ? 2.953 -13.789 -6.613 1 97.44 103 VAL A CA 1
ATOM 840 C C . VAL A 1 103 ? 2.078 -12.68 -6.031 1 97.44 103 VAL A C 1
ATOM 842 O O . VAL A 1 103 ? 1.47 -11.906 -6.777 1 97.44 103 VAL A O 1
ATOM 845 N N . ALA A 1 104 ? 2.049 -12.602 -4.699 1 97.5 104 ALA A N 1
ATOM 846 C CA . ALA A 1 104 ? 1.279 -11.539 -4.055 1 97.5 104 ALA A CA 1
ATOM 847 C C . ALA A 1 104 ? 1.807 -10.164 -4.449 1 97.5 104 ALA A C 1
ATOM 849 O O . ALA A 1 104 ? 1.027 -9.258 -4.742 1 97.5 104 ALA A O 1
ATOM 850 N N . MET A 1 105 ? 3.111 -10.016 -4.469 1 97.69 105 MET A N 1
ATOM 851 C CA . MET A 1 105 ? 3.711 -8.758 -4.91 1 97.69 105 MET A CA 1
ATOM 852 C C . MET A 1 105 ? 3.256 -8.406 -6.324 1 97.69 105 MET A C 1
ATOM 854 O O . MET A 1 105 ? 2.855 -7.273 -6.586 1 97.69 105 MET A O 1
ATOM 858 N N . PHE A 1 106 ? 3.268 -9.344 -7.16 1 97.31 106 PHE A N 1
ATOM 859 C CA . PHE A 1 106 ? 2.91 -9.172 -8.562 1 97.31 106 PHE A CA 1
ATOM 860 C C . PHE A 1 106 ? 1.446 -8.766 -8.703 1 97.31 106 PHE A C 1
ATOM 862 O O . PHE A 1 106 ? 1.125 -7.812 -9.414 1 97.31 106 PHE A O 1
ATOM 869 N N . LEU A 1 107 ? 0.614 -9.422 -8.031 1 96.44 107 LEU A N 1
ATOM 870 C CA . LEU A 1 107 ? -0.82 -9.188 -8.148 1 96.44 107 LEU A CA 1
ATOM 871 C C . LEU A 1 107 ? -1.198 -7.824 -7.578 1 96.44 107 LEU A C 1
ATOM 873 O O . LEU A 1 107 ? -2.104 -7.16 -8.086 1 96.44 107 LEU A O 1
ATOM 877 N N . LEU A 1 108 ? -0.532 -7.43 -6.492 1 96.56 108 LEU A N 1
ATOM 878 C CA . LEU A 1 108 ? -0.812 -6.113 -5.934 1 96.56 108 LEU A CA 1
ATOM 879 C C . LEU A 1 108 ? -0.422 -5.012 -6.91 1 96.56 108 LEU A C 1
ATOM 881 O O . LEU A 1 108 ? -1.141 -4.02 -7.051 1 96.56 108 LEU A O 1
ATOM 885 N N . ILE A 1 109 ? 0.658 -5.25 -7.578 1 95.88 109 ILE A N 1
ATOM 886 C CA . ILE A 1 109 ? 1.138 -4.254 -8.531 1 95.88 109 ILE A CA 1
ATOM 887 C C . ILE A 1 109 ? 0.175 -4.164 -9.711 1 95.88 109 ILE A C 1
ATOM 889 O O . ILE A 1 109 ? -0.286 -3.076 -10.062 1 95.88 109 ILE A O 1
ATOM 893 N N . VAL A 1 110 ? -0.168 -5.215 -10.297 1 94.31 110 VAL A N 1
ATOM 894 C CA . VAL A 1 110 ? -0.944 -5.211 -11.531 1 94.31 110 VAL A CA 1
ATOM 895 C C . VAL A 1 110 ? -2.424 -5.012 -11.211 1 94.31 110 VAL A C 1
ATOM 897 O O . VAL A 1 110 ? -3.141 -4.34 -11.953 1 94.31 110 VAL A O 1
ATOM 900 N N . GLY A 1 111 ? -2.9 -5.578 -10.164 1 93.12 111 GLY A N 1
ATOM 901 C CA . GLY A 1 111 ? -4.312 -5.543 -9.82 1 93.12 111 GLY A CA 1
ATOM 902 C C . GLY A 1 111 ? -4.762 -4.199 -9.273 1 93.12 111 GLY A C 1
ATOM 903 O O . GLY A 1 111 ? -5.91 -3.801 -9.461 1 93.12 111 GLY A O 1
ATOM 904 N N . HIS A 1 112 ? -3.875 -3.547 -8.586 1 92.94 112 HIS A N 1
ATOM 905 C CA . HIS A 1 112 ? -4.238 -2.281 -7.957 1 92.94 112 HIS A CA 1
ATOM 906 C C . HIS A 1 112 ? -3.408 -1.13 -8.516 1 92.94 112 HIS A C 1
ATOM 908 O O . HIS A 1 112 ? -3.484 -0.004 -8.016 1 92.94 112 HIS A O 1
ATOM 914 N N . ASN A 1 113 ? -2.656 -1.462 -9.484 1 90.94 113 ASN A N 1
ATOM 915 C CA . ASN A 1 113 ? -1.808 -0.446 -10.094 1 90.94 113 ASN A CA 1
ATOM 916 C C . ASN A 1 113 ? -0.9 0.221 -9.07 1 90.94 113 ASN A C 1
ATOM 918 O O . ASN A 1 113 ? -0.819 1.449 -9.008 1 90.94 113 ASN A O 1
ATOM 922 N N . GLN A 1 114 ? -0.333 -0.57 -8.25 1 93.69 114 GLN A N 1
ATOM 923 C CA . GLN A 1 114 ? 0.536 -0.051 -7.199 1 93.69 114 GLN A CA 1
ATOM 924 C C . GLN A 1 114 ? 1.959 0.153 -7.715 1 93.69 114 GLN A C 1
ATOM 926 O O . GLN A 1 114 ? 2.455 -0.642 -8.516 1 93.69 114 GLN A O 1
ATOM 931 N N . ARG A 1 115 ? 2.58 1.259 -7.234 1 92.88 115 ARG A N 1
ATOM 932 C CA . ARG A 1 115 ? 4.004 1.467 -7.473 1 92.88 115 ARG A CA 1
ATOM 933 C C . ARG A 1 115 ? 4.848 0.57 -6.57 1 92.88 115 ARG A C 1
ATOM 935 O O . ARG A 1 115 ? 4.402 0.174 -5.492 1 92.88 115 ARG A O 1
ATOM 942 N N . TYR A 1 116 ? 6.074 0.288 -7.023 1 94.38 116 TYR A N 1
ATOM 943 C CA . TYR A 1 116 ? 6.965 -0.579 -6.258 1 94.38 116 TYR A CA 1
ATOM 944 C C . TYR A 1 116 ? 7.188 -0.03 -4.855 1 94.38 116 TYR A C 1
ATOM 946 O O . TYR A 1 116 ? 7.176 -0.783 -3.879 1 94.38 116 TYR A O 1
ATOM 954 N N . ARG A 1 117 ? 7.312 1.228 -4.738 1 92.81 117 ARG A N 1
ATOM 955 C CA . ARG A 1 117 ? 7.668 1.876 -3.477 1 92.81 117 ARG A CA 1
ATOM 956 C C . ARG A 1 117 ? 6.547 1.726 -2.451 1 92.81 117 ARG A C 1
ATOM 958 O O . ARG A 1 117 ? 6.809 1.627 -1.251 1 92.81 117 ARG A O 1
ATOM 965 N N . THR A 1 118 ? 5.309 1.723 -2.93 1 94.25 118 THR A N 1
ATOM 966 C CA . THR A 1 118 ? 4.168 1.671 -2.021 1 94.25 118 THR A CA 1
ATOM 967 C C . THR A 1 118 ? 4.031 0.283 -1.401 1 94.25 118 THR A C 1
ATOM 969 O O . THR A 1 118 ? 3.291 0.1 -0.433 1 94.25 118 THR A O 1
ATOM 972 N N . LEU A 1 119 ? 4.793 -0.69 -1.873 1 96.81 119 LEU A N 1
ATOM 973 C CA . LEU A 1 119 ? 4.742 -2.051 -1.35 1 96.81 119 LEU A CA 1
ATOM 974 C C . LEU A 1 119 ? 5.77 -2.248 -0.243 1 96.81 119 LEU A C 1
ATOM 976 O O . LEU A 1 119 ? 5.715 -3.234 0.494 1 96.81 119 LEU A O 1
ATOM 980 N N . GLN A 1 120 ? 6.645 -1.273 -0.087 1 96.19 120 GLN A N 1
ATOM 981 C CA . GLN A 1 120 ? 7.762 -1.438 0.837 1 96.19 120 GLN A CA 1
ATOM 982 C C . GLN A 1 120 ? 7.27 -1.571 2.275 1 96.19 120 GLN A C 1
ATOM 984 O O . GLN A 1 120 ? 7.781 -2.395 3.039 1 96.19 120 GLN A O 1
ATOM 989 N N . PRO A 1 121 ? 6.234 -0.88 2.652 1 95 121 PRO A N 1
ATOM 990 C CA . PRO A 1 121 ? 5.777 -1.041 4.035 1 95 121 PRO A CA 1
ATOM 991 C C . PRO A 1 121 ? 5.141 -2.404 4.293 1 95 121 PRO A C 1
ATOM 993 O O . PRO A 1 121 ? 5.129 -2.881 5.43 1 95 121 PRO A O 1
ATOM 996 N N . ILE A 1 122 ? 4.699 -3.021 3.242 1 96.25 122 ILE A N 1
ATOM 997 C CA . ILE A 1 122 ? 4.012 -4.301 3.369 1 96.25 122 ILE A CA 1
ATOM 998 C C . ILE A 1 122 ? 5.027 -5.441 3.348 1 96.25 122 ILE A C 1
ATOM 1000 O O . ILE A 1 122 ? 4.984 -6.34 4.191 1 96.25 122 ILE A O 1
ATOM 1004 N N . PHE A 1 123 ? 5.965 -5.387 2.445 1 96.5 123 PHE A N 1
ATOM 1005 C CA . PHE A 1 123 ? 6.828 -6.535 2.195 1 96.5 123 PHE A CA 1
ATOM 1006 C C . PHE A 1 123 ? 8.203 -6.324 2.809 1 96.5 123 PHE A C 1
ATOM 1008 O O . PHE A 1 123 ? 8.992 -7.266 2.928 1 96.5 123 PHE A O 1
ATOM 1015 N N . ARG A 1 124 ? 8.461 -5.125 3.207 1 94.44 124 ARG A N 1
ATOM 1016 C CA . ARG A 1 124 ? 9.711 -4.781 3.879 1 94.44 124 ARG A CA 1
ATOM 1017 C C . ARG A 1 124 ? 10.914 -5.184 3.037 1 94.44 124 ARG A C 1
ATOM 1019 O O . ARG A 1 124 ? 11.867 -5.777 3.553 1 94.44 124 ARG A O 1
ATOM 1026 N N . ARG A 1 125 ? 10.805 -4.922 1.762 1 93.81 125 ARG A N 1
ATOM 1027 C CA . ARG A 1 125 ? 11.859 -5.23 0.805 1 93.81 125 ARG A CA 1
ATOM 1028 C C . ARG A 1 125 ? 12.211 -4.008 -0.035 1 93.81 125 ARG A C 1
ATOM 1030 O O . ARG A 1 125 ? 11.391 -3.1 -0.194 1 93.81 125 ARG A O 1
ATOM 1037 N N . SER A 1 12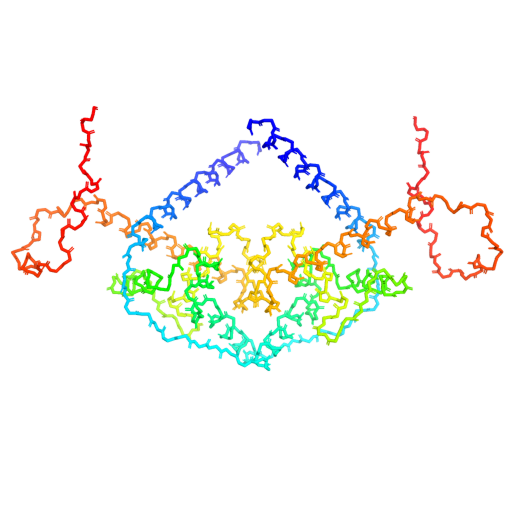6 ? 13.469 -3.98 -0.535 1 93.94 126 SER A N 1
ATOM 1038 C CA . SER A 1 126 ? 13.898 -2.885 -1.396 1 93.94 126 SER A CA 1
ATOM 1039 C C . SER A 1 126 ? 13.156 -2.906 -2.729 1 93.94 126 SER A C 1
ATOM 1041 O O . SER A 1 126 ? 12.57 -3.924 -3.105 1 93.94 126 SER A O 1
ATOM 1043 N N . ILE A 1 127 ? 13.18 -1.827 -3.41 1 94.94 127 ILE A N 1
ATOM 1044 C CA . ILE A 1 127 ? 12.555 -1.705 -4.723 1 94.94 127 ILE A CA 1
ATOM 1045 C C . ILE A 1 127 ? 13.219 -2.67 -5.703 1 94.94 127 ILE A C 1
ATOM 1047 O O . ILE A 1 127 ? 12.555 -3.246 -6.566 1 94.94 127 ILE A O 1
ATOM 1051 N N . GLU A 1 128 ? 14.492 -2.9 -5.492 1 95.81 128 GLU A N 1
ATOM 1052 C CA . GLU A 1 128 ? 15.234 -3.814 -6.352 1 95.81 128 GLU A CA 1
ATOM 1053 C C . GLU A 1 128 ? 14.703 -5.242 -6.23 1 95.81 128 GLU A C 1
ATOM 1055 O O . GLU A 1 128 ? 14.484 -5.914 -7.238 1 95.81 128 GLU A O 1
ATOM 1060 N N . VAL A 1 129 ? 14.531 -5.641 -5.039 1 95.88 129 VAL A N 1
ATOM 1061 C CA . VAL A 1 129 ? 14.039 -6.988 -4.777 1 95.88 129 VAL A CA 1
ATOM 1062 C C . VAL A 1 129 ? 12.617 -7.133 -5.312 1 95.88 129 VAL A C 1
ATOM 1064 O O . VAL A 1 129 ? 12.289 -8.117 -5.984 1 95.88 129 VAL A O 1
ATOM 1067 N N . ILE A 1 130 ? 11.773 -6.145 -5.117 1 97.12 130 ILE A N 1
ATOM 1068 C CA . ILE A 1 130 ? 10.383 -6.176 -5.562 1 97.12 130 ILE A CA 1
ATOM 1069 C C . ILE A 1 130 ? 10.336 -6.215 -7.09 1 97.12 130 ILE A C 1
ATOM 1071 O O . ILE A 1 130 ? 9.578 -6.996 -7.668 1 97.12 130 ILE A O 1
ATOM 1075 N N . SER A 1 131 ? 11.125 -5.402 -7.715 1 96.75 131 SER A N 1
ATOM 1076 C CA . SER A 1 131 ? 11.156 -5.363 -9.172 1 96.75 131 SER A CA 1
ATOM 1077 C C . SER A 1 131 ? 11.609 -6.699 -9.75 1 96.75 131 SER A C 1
ATOM 1079 O O . SER A 1 131 ? 11.062 -7.16 -10.758 1 96.75 131 SER A O 1
ATOM 1081 N N . ARG A 1 132 ? 12.555 -7.305 -9.125 1 96.25 132 ARG A N 1
ATOM 1082 C CA . ARG A 1 132 ? 13.055 -8.602 -9.57 1 96.25 132 ARG A CA 1
ATOM 1083 C C . ARG A 1 132 ? 11.961 -9.664 -9.508 1 96.25 132 ARG A C 1
ATOM 1085 O O . ARG A 1 132 ? 11.773 -10.43 -10.461 1 96.25 132 ARG A O 1
ATOM 1092 N N . TYR A 1 133 ? 11.328 -9.68 -8.422 1 96.44 133 TYR A N 1
ATOM 1093 C CA . TYR A 1 133 ? 10.281 -10.688 -8.273 1 96.44 133 TYR A CA 1
ATOM 1094 C C . TYR A 1 133 ? 9.094 -10.375 -9.172 1 96.44 133 TYR A C 1
ATOM 1096 O O . TYR A 1 133 ? 8.422 -11.281 -9.672 1 96.44 133 TYR A O 1
ATOM 1104 N N . PHE A 1 134 ? 8.797 -9.07 -9.383 1 96.5 134 PHE A N 1
ATOM 1105 C CA . PHE A 1 134 ? 7.758 -8.695 -10.336 1 96.5 134 PHE A CA 1
ATOM 1106 C C . PHE A 1 134 ? 8.062 -9.266 -11.719 1 96.5 134 PHE A C 1
ATOM 1108 O O . PHE A 1 134 ? 7.195 -9.867 -12.352 1 96.5 134 PHE A O 1
ATOM 1115 N N . LYS A 1 135 ? 9.25 -9.125 -12.148 1 95.81 135 LYS A N 1
ATOM 1116 C CA . LYS A 1 135 ? 9.672 -9.609 -13.461 1 95.81 135 LYS A CA 1
ATOM 1117 C C . LYS A 1 135 ? 9.625 -11.133 -13.523 1 95.81 135 LYS A C 1
ATOM 1119 O O . LYS A 1 135 ? 9.195 -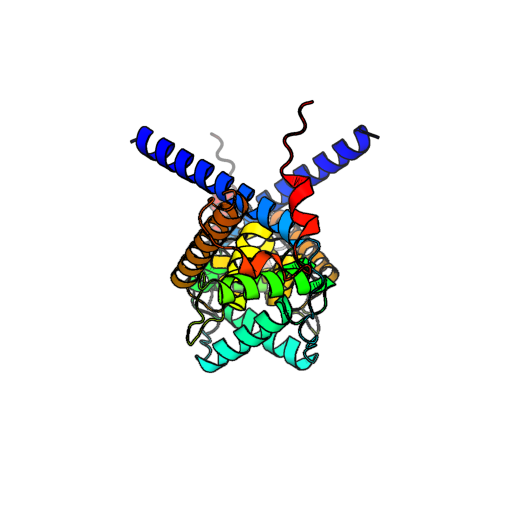11.703 -14.531 1 95.81 135 LYS A O 1
ATOM 1124 N N . ALA A 1 136 ? 10.117 -11.75 -12.461 1 96.31 136 ALA A N 1
ATOM 1125 C CA . ALA A 1 136 ? 10.125 -13.211 -12.398 1 96.31 136 ALA A CA 1
ATOM 1126 C C . ALA A 1 136 ? 8.711 -13.773 -12.555 1 96.31 136 ALA A C 1
ATOM 1128 O O . ALA A 1 136 ? 8.5 -14.719 -13.312 1 96.31 136 ALA A O 1
ATOM 1129 N N . VAL A 1 137 ? 7.789 -13.148 -11.891 1 96.81 137 VAL A N 1
ATOM 1130 C CA . VAL A 1 137 ? 6.418 -13.641 -11.953 1 96.81 137 VAL A CA 1
ATOM 1131 C C . VAL A 1 137 ? 5.809 -13.32 -13.312 1 96.81 137 VAL A C 1
ATOM 1133 O O . VAL A 1 137 ? 5.062 -14.125 -13.875 1 96.81 137 VAL A O 1
ATOM 1136 N N . LEU A 1 138 ? 6.098 -12.172 -13.852 1 95.38 138 LEU A N 1
ATOM 1137 C CA . LEU A 1 138 ? 5.613 -11.805 -15.18 1 95.38 138 LEU A CA 1
ATOM 1138 C C . LEU A 1 138 ? 6.055 -12.82 -16.219 1 95.38 138 LEU A C 1
ATOM 1140 O O . LEU A 1 138 ? 5.254 -13.25 -17.062 1 95.38 138 LEU A O 1
ATOM 1144 N N . TYR A 1 139 ? 7.254 -13.219 -16.109 1 94.62 139 TYR A N 1
ATOM 1145 C CA . TYR A 1 139 ? 7.781 -14.227 -17.031 1 94.62 139 TYR A CA 1
ATOM 1146 C C . TYR A 1 139 ? 7.074 -15.562 -16.844 1 94.62 139 TYR A C 1
ATOM 1148 O O . TYR A 1 139 ? 6.723 -16.234 -17.812 1 94.62 139 TYR A O 1
ATOM 1156 N N . ALA A 1 140 ? 6.938 -15.922 -15.602 1 95.25 140 ALA A N 1
ATOM 1157 C CA . ALA A 1 140 ? 6.266 -17.188 -15.289 1 95.25 140 ALA A CA 1
ATOM 1158 C C . ALA A 1 140 ? 4.848 -17.203 -15.852 1 95.25 140 ALA A C 1
ATOM 1160 O O . ALA A 1 140 ? 4.395 -18.219 -16.375 1 95.25 140 ALA A O 1
ATOM 1161 N N . VAL A 1 141 ? 4.129 -16.125 -15.75 1 94.19 141 VAL A N 1
ATOM 1162 C CA . VAL A 1 141 ? 2.773 -16 -16.281 1 94.19 141 VAL A CA 1
ATOM 1163 C C . VAL A 1 141 ? 2.805 -16.125 -17.797 1 94.19 141 VAL A C 1
ATOM 1165 O O . VAL A 1 141 ? 1.937 -16.766 -18.391 1 94.19 141 VAL A O 1
ATOM 1168 N N . GLY A 1 142 ? 3.783 -15.445 -18.359 1 91.62 142 GLY A N 1
ATOM 1169 C CA . GLY A 1 142 ? 3.941 -15.562 -19.797 1 91.62 142 GLY A CA 1
ATOM 1170 C C . GLY A 1 142 ? 4.168 -17 -20.266 1 91.62 142 GLY A C 1
ATOM 1171 O O . GLY A 1 142 ? 3.568 -17.438 -21.25 1 91.62 142 GLY A O 1
ATOM 1172 N N . GLU A 1 143 ? 5.027 -17.672 -19.562 1 91.56 143 GLU A N 1
ATOM 1173 C CA . GLU A 1 143 ? 5.32 -19.062 -19.875 1 91.56 143 GLU A CA 1
ATOM 1174 C C . GLU A 1 143 ? 4.086 -19.938 -19.703 1 91.56 143 GLU A C 1
ATOM 1176 O O . GLU A 1 143 ? 3.838 -20.844 -20.516 1 91.56 143 GLU A O 1
ATOM 1181 N N . LEU A 1 144 ? 3.402 -19.719 -18.703 1 90 144 LEU A N 1
ATOM 1182 C CA . LEU A 1 144 ? 2.191 -20.484 -18.438 1 90 144 LEU A CA 1
ATOM 1183 C C . LEU A 1 144 ? 1.158 -20.281 -19.531 1 90 144 LEU A C 1
ATOM 1185 O O . LEU A 1 144 ? 0.522 -21.234 -19.984 1 90 144 LEU A O 1
ATOM 1189 N N . ARG A 1 145 ? 0.955 -19.062 -19.938 1 86.44 145 ARG A N 1
ATOM 1190 C CA . ARG A 1 145 ? 0.035 -18.734 -21.031 1 86.44 145 ARG A CA 1
ATOM 1191 C C . ARG A 1 145 ? 0.421 -19.453 -22.312 1 86.44 145 ARG A C 1
ATOM 1193 O O . ARG A 1 145 ? -0.437 -20.031 -23 1 86.44 145 ARG A O 1
ATOM 1200 N N . ASP A 1 146 ? 1.625 -19.438 -22.625 1 84.25 146 ASP A N 1
ATOM 1201 C CA . ASP A 1 146 ? 2.119 -20.047 -23.859 1 84.25 146 ASP A CA 1
ATOM 1202 C C . ASP A 1 146 ? 1.894 -21.562 -23.828 1 84.25 146 ASP A C 1
ATOM 1204 O O . ASP A 1 146 ? 1.615 -22.172 -24.875 1 84.25 146 ASP A O 1
ATOM 1208 N N . GLU A 1 147 ? 2.008 -22.109 -22.641 1 79.06 147 GLU A N 1
ATOM 1209 C CA . GLU A 1 147 ? 1.747 -23.531 -22.5 1 79.06 147 GLU A CA 1
ATOM 1210 C C . GLU A 1 147 ? 0.274 -23.859 -22.734 1 79.06 147 GLU A C 1
ATOM 1212 O O . GLU A 1 147 ? -0.057 -24.906 -23.281 1 79.06 147 GLU A O 1
ATOM 1217 N N . MET A 1 148 ? -0.519 -22.922 -22.344 1 76.38 148 MET A N 1
ATOM 1218 C CA . MET A 1 148 ? -1.956 -23.156 -22.453 1 76.38 148 MET A CA 1
ATOM 1219 C C . MET A 1 148 ? -2.461 -22.859 -23.859 1 76.38 148 MET A C 1
ATOM 1221 O O . MET A 1 148 ? -3.449 -23.438 -24.297 1 76.38 148 MET A O 1
ATOM 1225 N N . ILE A 1 149 ? -1.848 -21.906 -24.562 1 67.69 149 ILE A N 1
ATOM 1226 C CA . ILE A 1 149 ? -2.207 -21.578 -25.938 1 67.69 149 ILE A CA 1
ATOM 1227 C C . ILE A 1 149 ? -1.599 -22.594 -26.891 1 67.69 149 ILE A C 1
ATOM 1229 O O . ILE A 1 149 ? -2.178 -22.906 -27.938 1 67.69 149 ILE A O 1
ATOM 1233 N N . GLN A 1 150 ? -0.298 -23 -26.781 1 61.06 150 GLN A N 1
ATOM 1234 C CA . GLN A 1 150 ? 0.308 -23.969 -27.688 1 61.06 150 GLN A CA 1
ATOM 1235 C C . GLN A 1 150 ? -0.401 -25.312 -27.594 1 61.06 150 GLN A C 1
ATOM 1237 O O . GLN A 1 150 ? -0.566 -25.859 -26.5 1 61.06 150 GLN A O 1
ATOM 1242 N N . PRO A 1 151 ? -1.229 -25.609 -28.625 1 51.97 151 PRO A N 1
ATOM 1243 C CA . PRO A 1 151 ? -1.779 -26.969 -28.719 1 51.97 151 PRO A CA 1
ATOM 1244 C C . PRO A 1 151 ? -0.747 -28.047 -28.422 1 51.97 151 PRO A C 1
ATOM 1246 O O . PRO A 1 151 ? 0.454 -27.828 -28.594 1 51.97 151 PRO A O 1
ATOM 1249 N N . PRO A 1 152 ? -1.031 -29.062 -27.453 1 43.28 152 PRO A N 1
ATOM 1250 C CA . PRO A 1 152 ? -0.094 -30.156 -27.219 1 43.28 152 PRO A CA 1
ATOM 1251 C C . PRO A 1 152 ? 0.691 -30.547 -28.484 1 43.28 152 PRO A C 1
ATOM 1253 O O . PRO A 1 152 ? 0.126 -30.594 -29.578 1 43.28 152 PRO A O 1
ATOM 1256 N N . SER A 1 153 ? 1.738 -30.266 -28.719 1 43.22 153 SER A N 1
ATOM 1257 C CA . SER A 1 153 ? 2.48 -30.953 -29.766 1 43.22 153 SER A CA 1
ATOM 1258 C C . SER A 1 153 ? 2.078 -32.406 -29.859 1 43.22 153 SER A C 1
ATOM 1260 O O . SER A 1 153 ? 1.646 -33 -28.859 1 43.22 153 SER A O 1
ATOM 1262 N N . ASN A 1 154 ? 1.948 -33.125 -31.062 1 40.09 154 ASN A N 1
ATOM 1263 C CA . ASN A 1 154 ? 1.713 -34.531 -31.453 1 40.09 154 ASN A CA 1
ATOM 1264 C C . ASN A 1 154 ? 2.547 -35.5 -30.625 1 40.09 154 ASN A C 1
ATOM 1266 O O . ASN A 1 154 ? 2.438 -36.719 -30.797 1 40.09 154 ASN A O 1
ATOM 1270 N N . HIS A 1 155 ? 3.826 -35.312 -30.406 1 36.53 155 HIS A N 1
ATOM 1271 C CA . HIS A 1 155 ? 4.566 -36.531 -30.016 1 36.53 155 HIS A CA 1
ATOM 1272 C C . HIS A 1 155 ? 4.203 -36.938 -28.594 1 36.53 155 HIS A C 1
ATOM 1274 O O . HIS A 1 155 ? 4.82 -37.844 -28.047 1 36.53 155 HIS A O 1
ATOM 1280 N N . CYS A 1 156 ? 3.912 -36.156 -27.703 1 33.97 156 CYS A N 1
ATOM 1281 C CA . CYS A 1 156 ? 3.842 -36.812 -26.406 1 33.97 156 CYS A CA 1
ATOM 1282 C C . CYS A 1 156 ? 2.791 -37.906 -26.391 1 33.97 156 CYS A C 1
ATOM 1284 O O . CYS A 1 156 ? 1.646 -37.688 -26.797 1 33.97 156 CYS A O 1
ATOM 1286 N N . HIS A 1 157 ? 3.188 -39.156 -25.984 1 36.03 157 HIS A N 1
ATOM 1287 C CA . HIS A 1 157 ? 2.645 -40.5 -25.797 1 36.03 157 HIS A CA 1
ATOM 1288 C C . HIS A 1 157 ? 1.292 -40.438 -25.094 1 36.03 157 HIS A C 1
ATOM 1290 O O . HIS A 1 157 ? 0.964 -39.469 -24.422 1 36.03 157 HIS A O 1
ATOM 1296 N N . ARG A 1 158 ? 0.542 -41.688 -25.031 1 32.44 158 ARG A N 1
ATOM 1297 C CA . ARG A 1 158 ? -0.644 -42.469 -24.688 1 32.44 158 ARG A CA 1
ATOM 1298 C C . ARG A 1 158 ? -1.066 -42.219 -23.25 1 32.44 158 ARG A C 1
ATOM 1300 O O . ARG A 1 158 ? -2.246 -42.344 -22.906 1 32.44 158 ARG A O 1
ATOM 1307 N N . LYS A 1 159 ? -0.091 -42.156 -22.297 1 32.56 159 LYS A N 1
ATOM 1308 C CA . LYS A 1 159 ? -0.496 -42.562 -20.953 1 32.56 159 LYS A CA 1
ATOM 1309 C C . LYS A 1 159 ? -1.315 -41.469 -20.266 1 32.56 159 LYS A C 1
ATOM 1311 O O . LYS A 1 159 ? -2.078 -41.75 -19.344 1 32.56 159 LYS A O 1
ATOM 1316 N N . ILE A 1 160 ? -0.857 -40.188 -20.328 1 34.19 160 ILE A N 1
ATOM 1317 C CA . ILE A 1 160 ? -1.593 -39.375 -19.359 1 34.19 160 ILE A CA 1
ATOM 1318 C C . ILE A 1 160 ? -2.99 -39.094 -19.906 1 34.19 160 ILE A C 1
ATOM 1320 O O . ILE A 1 160 ? -3.617 -38.094 -19.5 1 34.19 160 ILE A O 1
ATOM 1324 N N . GLN A 1 161 ? -3.412 -39.531 -21.156 1 32.78 161 GLN A N 1
ATOM 1325 C CA . GLN A 1 161 ? -4.812 -39.469 -21.562 1 32.78 161 GLN A CA 1
ATOM 1326 C C . GLN A 1 161 ? -5.73 -40 -20.469 1 32.78 161 GLN A C 1
ATOM 1328 O O . GLN A 1 161 ? -6.949 -39.812 -20.516 1 32.78 161 GLN A O 1
ATOM 1333 N N . GLU A 1 162 ? -5.32 -40.906 -19.703 1 32.59 162 GLU A N 1
ATOM 1334 C CA . GLU A 1 162 ? -6.309 -41.656 -18.906 1 32.59 162 GLU A CA 1
ATOM 1335 C C . GLU A 1 162 ? -6.719 -40.844 -17.672 1 32.59 162 GLU A C 1
ATOM 1337 O O . GLU A 1 162 ? -7.598 -41.25 -16.922 1 32.59 162 GLU A O 1
ATOM 1342 N N . SER A 1 163 ? -5.848 -39.938 -17.109 1 33.56 163 SER A N 1
ATOM 1343 C CA . SER A 1 163 ? -6.551 -39.469 -15.93 1 33.56 163 SER A CA 1
ATOM 1344 C C . SER A 1 163 ? -7.609 -38.406 -16.281 1 33.56 163 SER A C 1
ATOM 1346 O O . SER A 1 163 ? -7.328 -37.438 -16.984 1 33.56 163 SER A O 1
ATOM 1348 N N . THR A 1 164 ? -8.945 -38.688 -16.562 1 34.53 164 THR A N 1
ATOM 1349 C CA . THR A 1 164 ? -10.266 -38.094 -16.75 1 34.53 164 THR A CA 1
ATOM 1350 C C . THR A 1 164 ? -10.414 -36.812 -15.953 1 34.53 164 THR A C 1
ATOM 1352 O O . THR A 1 164 ? -11.438 -36.125 -16.031 1 34.53 164 THR A O 1
ATOM 1355 N N . ARG A 1 165 ? -9.641 -36.594 -14.93 1 34.72 165 ARG A N 1
ATOM 1356 C CA . ARG A 1 165 ? -10.195 -35.625 -14.016 1 34.72 165 ARG A CA 1
ATOM 1357 C C . ARG A 1 165 ? -10.078 -34.219 -14.594 1 34.72 165 ARG A C 1
ATOM 1359 O O . ARG A 1 165 ? -10.961 -33.375 -14.383 1 34.72 165 ARG A O 1
ATOM 1366 N N . PHE A 1 166 ? -8.945 -33.812 -15.164 1 34.84 166 PHE A N 1
ATOM 1367 C CA . PHE A 1 166 ? -8.797 -32.375 -15.422 1 34.84 166 PHE A CA 1
ATOM 1368 C C . PHE A 1 166 ? -9.273 -32.031 -16.828 1 34.84 166 PHE A C 1
ATOM 1370 O O . PHE A 1 166 ? -9.008 -30.922 -17.328 1 34.84 166 PHE A O 1
ATOM 1377 N N . ASN A 1 167 ? -9.875 -32.906 -17.766 1 31.69 167 ASN A N 1
ATOM 1378 C CA . ASN A 1 167 ? -9.953 -32.781 -19.203 1 31.69 167 ASN A CA 1
ATOM 1379 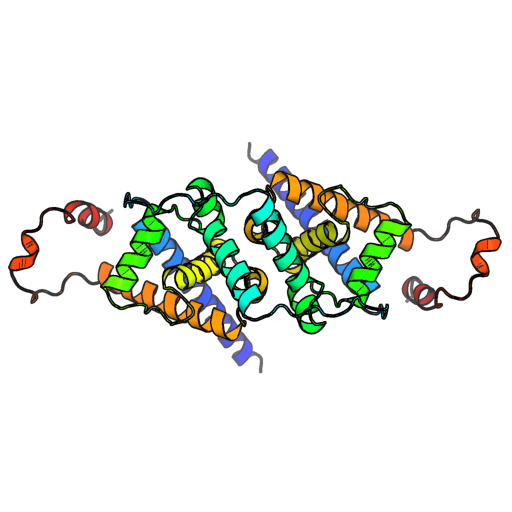C C . ASN A 1 167 ? -10.914 -31.656 -19.609 1 31.69 167 ASN A C 1
ATOM 1381 O O . ASN A 1 167 ? -10.773 -31.062 -20.672 1 31.69 167 ASN A O 1
ATOM 1385 N N . PRO A 1 168 ? -12.258 -31.703 -19.203 1 34.38 168 PRO A N 1
ATOM 1386 C CA . PRO A 1 168 ? -13.289 -31.219 -20.109 1 34.38 168 PRO A CA 1
ATOM 1387 C C . PRO A 1 168 ? -13.219 -29.703 -20.312 1 34.38 168 PRO A C 1
ATOM 1389 O O . PRO A 1 168 ? -13.695 -29.188 -21.328 1 34.38 168 PRO A O 1
ATOM 1392 N N . TYR A 1 169 ? -13.016 -28.953 -19.234 1 34.41 169 TYR A N 1
ATOM 1393 C CA . TYR A 1 169 ? -13.445 -27.547 -19.281 1 34.41 169 TYR A CA 1
ATOM 1394 C C . TYR A 1 169 ? -12.523 -26.734 -20.172 1 34.41 169 TYR A C 1
ATOM 1396 O O . TYR A 1 169 ? -12.891 -25.641 -20.609 1 34.41 169 TYR A O 1
ATOM 1404 N N . PHE A 1 170 ? -11.391 -27.125 -20.438 1 37.41 170 PHE A N 1
ATOM 1405 C CA . PHE A 1 170 ? -10.492 -26.25 -21.172 1 37.41 170 PHE A CA 1
ATOM 1406 C C . PHE A 1 170 ? -10.758 -26.359 -22.672 1 37.41 170 PHE A C 1
ATOM 1408 O O . PHE A 1 170 ? -10.203 -25.594 -23.469 1 37.41 170 PHE A O 1
ATOM 1415 N N . LYS A 1 171 ? -11.469 -27.344 -23.25 1 35.94 171 LYS A N 1
ATOM 1416 C CA . LYS A 1 171 ? -11.711 -27.5 -24.688 1 35.94 171 LYS A CA 1
ATOM 1417 C C . LYS A 1 171 ? -12.625 -26.391 -25.203 1 35.94 171 LYS A C 1
ATOM 1419 O O . LYS A 1 171 ? -12.578 -26.062 -26.391 1 35.94 171 LYS A O 1
ATOM 1424 N N . VAL A 1 172 ? -13.586 -25.875 -24.422 1 34.81 172 VAL A N 1
ATOM 1425 C CA . VAL A 1 172 ? -14.648 -25.031 -24.969 1 34.81 172 VAL A CA 1
ATOM 1426 C C . VAL A 1 172 ? -14.102 -23.656 -25.312 1 34.81 172 VAL A C 1
ATOM 1428 O O . VAL A 1 172 ? -14.531 -23.031 -26.297 1 34.81 172 VAL A O 1
ATOM 1431 N N . ILE A 1 173 ? -13.148 -23.125 -24.672 1 36.62 173 ILE A N 1
ATOM 1432 C CA . ILE A 1 173 ? -12.852 -21.719 -24.844 1 36.62 173 ILE A CA 1
ATOM 1433 C C . ILE A 1 173 ? -12.086 -21.5 -26.141 1 36.62 173 ILE A C 1
ATOM 1435 O O . ILE A 1 173 ? -12.109 -20.406 -26.703 1 36.62 173 ILE A O 1
ATOM 1439 N N . PHE A 1 174 ? -11.312 -22.422 -26.703 1 32.16 174 PHE A N 1
ATOM 1440 C CA . PHE A 1 174 ? -10.461 -22.125 -27.844 1 32.16 174 PHE A CA 1
ATOM 1441 C C . PHE A 1 174 ? -11.164 -22.469 -29.156 1 32.16 174 PHE A C 1
ATOM 1443 O O . PHE A 1 174 ? -10.531 -22.5 -30.219 1 32.16 174 PHE A O 1
ATOM 1450 N N . GLU A 1 175 ? -12.438 -22.875 -29.141 1 34.31 175 GLU A N 1
ATOM 1451 C CA . GLU A 1 175 ? -12.969 -23.016 -30.5 1 34.31 175 GLU A CA 1
ATOM 1452 C C . GLU A 1 175 ? -13.203 -21.641 -31.125 1 34.31 175 GLU A C 1
ATOM 1454 O O . GLU A 1 175 ? -13.836 -20.781 -30.531 1 34.31 175 G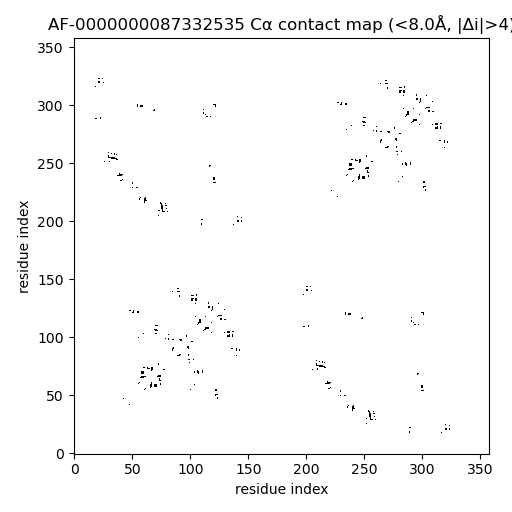LU A O 1
ATOM 1459 N N . PRO A 1 176 ? -12.344 -21.281 -32.062 1 35.03 176 PRO A N 1
ATOM 1460 C CA . PRO A 1 176 ? -12.672 -20.156 -32.938 1 35.03 176 PRO A CA 1
ATOM 1461 C C . PRO A 1 176 ? -14.133 -20.156 -33.375 1 35.03 176 PRO A C 1
ATOM 1463 O O . PRO A 1 176 ? -14.609 -21.156 -33.938 1 35.03 176 PRO A O 1
ATOM 1466 N N . ARG A 1 177 ? -15.086 -19.578 -32.625 1 33.44 177 ARG A N 1
ATOM 1467 C CA . ARG A 1 177 ? -16.391 -19.406 -33.281 1 33.44 177 ARG A CA 1
ATOM 1468 C C . ARG A 1 177 ? -16.25 -18.781 -34.656 1 33.44 177 ARG A C 1
ATOM 1470 O O . ARG A 1 177 ? -15.648 -17.703 -34.781 1 33.44 177 ARG A O 1
ATOM 1477 N N . HIS A 1 178 ? -16.156 -19.484 -35.656 1 27.02 178 HIS A N 1
ATOM 1478 C CA . HIS A 1 178 ? -16.625 -19.109 -37 1 27.02 178 HIS A CA 1
ATOM 1479 C C . HIS A 1 178 ? -17.969 -18.391 -36.906 1 27.02 178 HIS A C 1
ATOM 1481 O O . HIS A 1 178 ? -19 -19.016 -36.594 1 27.02 178 HIS A O 1
ATOM 1487 N N . ILE A 1 179 ? -18.078 -17.281 -36.125 1 23.62 179 ILE A N 1
ATOM 1488 C CA . ILE A 1 179 ? -19.125 -16.453 -36.688 1 23.62 179 ILE A CA 1
ATOM 1489 C C . ILE A 1 179 ? -18.625 -15.789 -37.969 1 23.62 179 ILE A C 1
ATOM 1491 O O . ILE A 1 179 ? -17.5 -15.281 -38.031 1 23.62 179 ILE A O 1
ATOM 1495 N N . MET B 1 1 ? 17.172 13.547 -29.734 1 54.34 1 MET B N 1
ATOM 1496 C CA . MET B 1 1 ? 16.922 13.391 -28.312 1 54.34 1 MET B CA 1
ATOM 1497 C C . MET B 1 1 ? 15.477 13.008 -28.047 1 54.34 1 MET B C 1
ATOM 1499 O O . MET B 1 1 ? 15.195 12.172 -27.188 1 54.34 1 MET B O 1
ATOM 1503 N N . ASP B 1 2 ? 14.547 13.445 -29.016 1 75.25 2 ASP B N 1
ATOM 1504 C CA . ASP B 1 2 ? 13.102 13.305 -28.906 1 75.25 2 ASP B CA 1
ATOM 1505 C C . ASP B 1 2 ? 12.648 11.914 -29.344 1 75.25 2 ASP B C 1
ATOM 1507 O O . ASP B 1 2 ? 11.68 11.367 -28.828 1 75.25 2 ASP B O 1
ATOM 1511 N N . GLU B 1 3 ? 13.523 11.305 -30.172 1 78.81 3 GLU B N 1
ATOM 1512 C CA . GLU B 1 3 ? 13.133 10.008 -30.719 1 78.81 3 GLU B CA 1
ATOM 1513 C C . GLU B 1 3 ? 13.336 8.891 -29.703 1 78.81 3 GLU B C 1
ATOM 1515 O O . GLU B 1 3 ? 12.516 7.98 -29.594 1 78.81 3 GLU B O 1
ATOM 1520 N N . LEU B 1 4 ? 14.344 8.992 -28.938 1 73.75 4 LEU B N 1
ATOM 1521 C CA . LEU B 1 4 ? 14.648 7.988 -27.922 1 73.75 4 LEU B CA 1
ATOM 1522 C C . LEU B 1 4 ? 13.594 7.996 -26.828 1 73.75 4 LEU B C 1
ATOM 1524 O O . LEU B 1 4 ? 13.188 6.934 -26.344 1 73.75 4 LEU B O 1
ATOM 1528 N N . ALA B 1 5 ? 13.203 9.156 -26.469 1 70.38 5 ALA B N 1
ATOM 1529 C CA . ALA B 1 5 ? 12.148 9.273 -25.469 1 70.38 5 ALA B CA 1
ATOM 1530 C C . ALA B 1 5 ? 10.844 8.664 -25.969 1 70.38 5 ALA B C 1
ATOM 1532 O O . ALA B 1 5 ? 10.117 8.016 -25.203 1 70.38 5 ALA B O 1
ATOM 1533 N N . ARG B 1 6 ? 10.578 8.789 -27.188 1 69.5 6 ARG B N 1
ATOM 1534 C CA . ARG B 1 6 ? 9.359 8.242 -27.781 1 69.5 6 ARG B CA 1
ATOM 1535 C C . ARG B 1 6 ? 9.406 6.723 -27.828 1 69.5 6 ARG B C 1
ATOM 1537 O O . ARG B 1 6 ? 8.414 6.059 -27.516 1 69.5 6 ARG B O 1
ATOM 1544 N N . LYS B 1 7 ? 10.57 6.207 -28.234 1 70.5 7 LYS B N 1
ATOM 1545 C CA . LYS B 1 7 ? 10.727 4.754 -28.266 1 70.5 7 LYS B CA 1
ATOM 1546 C C . LYS B 1 7 ? 10.57 4.152 -26.875 1 70.5 7 LYS B C 1
ATOM 1548 O O . LYS B 1 7 ? 9.938 3.107 -26.703 1 70.5 7 LYS B O 1
ATOM 1553 N N . ARG B 1 8 ? 11.133 4.914 -25.969 1 71.56 8 ARG B N 1
ATOM 1554 C CA . ARG B 1 8 ? 11.016 4.465 -24.594 1 71.56 8 ARG B CA 1
ATOM 1555 C C . ARG B 1 8 ? 9.562 4.477 -24.125 1 71.56 8 ARG B C 1
ATOM 1557 O O . ARG B 1 8 ? 9.102 3.535 -23.484 1 71.56 8 ARG B O 1
ATOM 1564 N N . ARG B 1 9 ? 8.945 5.5 -24.469 1 70.75 9 ARG B N 1
ATOM 1565 C CA . ARG B 1 9 ? 7.539 5.609 -24.094 1 70.75 9 ARG B CA 1
ATOM 1566 C C . ARG B 1 9 ? 6.711 4.508 -24.75 1 70.75 9 ARG B C 1
ATOM 1568 O O . ARG B 1 9 ? 5.82 3.938 -24.125 1 70.75 9 ARG B O 1
ATOM 1575 N N . GLN B 1 10 ? 7.027 4.242 -25.953 1 72 10 GLN B N 1
ATOM 1576 C CA . GLN B 1 10 ? 6.297 3.199 -26.672 1 72 10 GLN B CA 1
ATOM 1577 C C . GLN B 1 10 ? 6.559 1.826 -26.062 1 72 10 GLN B C 1
ATOM 1579 O O . GLN B 1 10 ? 5.652 0.997 -25.969 1 72 10 GLN B O 1
ATOM 1584 N N . LEU B 1 11 ? 7.766 1.639 -25.656 1 71.5 11 LEU B N 1
ATOM 1585 C CA . LEU B 1 11 ? 8.125 0.374 -25.031 1 71.5 11 LEU B CA 1
ATOM 1586 C C . LEU B 1 11 ? 7.395 0.198 -23.703 1 71.5 11 LEU B C 1
ATOM 1588 O O . LEU B 1 11 ? 6.91 -0.895 -23.406 1 71.5 11 LEU B O 1
ATOM 1592 N N . ILE B 1 12 ? 7.254 1.292 -23.078 1 71 12 ILE B N 1
ATOM 1593 C CA . ILE B 1 12 ? 6.551 1.253 -21.797 1 71 12 ILE B CA 1
ATOM 1594 C C . ILE B 1 12 ? 5.074 0.956 -22.031 1 71 12 ILE B C 1
ATOM 1596 O O . ILE B 1 12 ? 4.48 0.133 -21.328 1 71 12 ILE B O 1
ATOM 1600 N N . VAL B 1 13 ? 4.57 1.558 -22.984 1 71.56 13 VAL B N 1
ATOM 1601 C CA . VAL B 1 13 ? 3.152 1.365 -23.281 1 71.56 13 VAL B CA 1
ATOM 1602 C C . VAL B 1 13 ? 2.91 -0.067 -23.75 1 71.56 13 VAL B C 1
ATOM 1604 O O . VAL B 1 13 ? 1.944 -0.709 -23.328 1 71.56 13 VAL B O 1
ATOM 1607 N N . ARG B 1 14 ? 3.814 -0.566 -24.594 1 74.12 14 ARG B N 1
ATOM 1608 C CA . ARG B 1 14 ? 3.697 -1.943 -25.062 1 74.12 14 ARG B CA 1
ATOM 1609 C C . ARG B 1 14 ? 3.859 -2.93 -23.922 1 74.12 14 ARG B C 1
ATOM 1611 O O . ARG B 1 14 ? 3.143 -3.932 -23.844 1 74.12 14 ARG B O 1
ATOM 1618 N N . GLY B 1 15 ? 4.738 -2.518 -23.094 1 79.38 15 GLY B N 1
ATOM 1619 C CA . GLY B 1 15 ? 4.953 -3.346 -21.922 1 79.38 15 GLY B CA 1
ATOM 1620 C C . GLY B 1 15 ? 3.77 -3.359 -20.984 1 79.38 15 GLY B C 1
ATOM 1621 O O . GLY B 1 15 ? 3.373 -4.418 -20.484 1 79.38 15 GLY B O 1
ATOM 1622 N N . ALA B 1 16 ? 3.197 -2.17 -20.828 1 83.31 16 ALA B N 1
ATOM 1623 C CA . ALA B 1 16 ? 2.025 -2.053 -19.969 1 83.31 16 ALA B CA 1
ATOM 1624 C C . ALA B 1 16 ? 0.846 -2.838 -20.531 1 83.31 16 ALA B C 1
ATOM 1626 O O . ALA B 1 16 ? 0.103 -3.479 -19.781 1 83.31 16 ALA B O 1
ATOM 1627 N N . GLY B 1 17 ? 0.69 -2.811 -21.75 1 84.19 17 GLY B N 1
ATOM 1628 C CA . GLY B 1 17 ? -0.362 -3.574 -22.406 1 84.19 17 GLY B CA 1
ATOM 1629 C C . GLY B 1 17 ? -0.19 -5.074 -22.266 1 84.19 17 GLY B C 1
ATOM 1630 O O . GLY B 1 17 ? -1.159 -5.793 -22.016 1 84.19 17 GLY B O 1
ATOM 1631 N N . LEU B 1 18 ? 1.001 -5.5 -22.484 1 85.94 18 LEU B N 1
ATOM 1632 C CA . LEU B 1 18 ? 1.297 -6.922 -22.328 1 85.94 18 LEU B CA 1
ATOM 1633 C C . LEU B 1 18 ? 1.007 -7.387 -20.906 1 85.94 18 LEU B C 1
ATOM 1635 O O . LEU B 1 18 ? 0.393 -8.438 -20.703 1 85.94 18 LEU B O 1
ATOM 1639 N N . VAL B 1 19 ? 1.366 -6.613 -19.984 1 88 19 VAL B N 1
ATOM 1640 C CA . VAL B 1 19 ? 1.142 -6.953 -18.594 1 88 19 VAL B CA 1
ATOM 1641 C C . VAL B 1 19 ? -0.358 -7.035 -18.312 1 88 19 VAL B C 1
ATOM 1643 O O . VAL B 1 19 ? -0.832 -7.996 -17.703 1 88 19 VAL B O 1
ATOM 1646 N N . ALA B 1 20 ? -1.025 -6.031 -18.781 1 88.81 20 ALA B N 1
ATOM 1647 C CA . ALA B 1 20 ? -2.473 -5.996 -18.594 1 88.81 20 ALA B CA 1
ATOM 1648 C C . ALA B 1 20 ? -3.143 -7.203 -19.234 1 88.81 20 ALA B C 1
ATOM 1650 O O . ALA B 1 20 ? -4.066 -7.789 -18.672 1 88.81 20 ALA B O 1
ATOM 1651 N N . GLY B 1 21 ? -2.715 -7.531 -20.359 1 87.75 21 GLY B N 1
ATOM 1652 C CA . GLY B 1 21 ? -3.256 -8.688 -21.047 1 87.75 21 GLY B CA 1
ATOM 1653 C C . GLY B 1 21 ? -2.996 -9.992 -20.328 1 87.75 21 GLY B C 1
ATOM 1654 O O . GLY B 1 21 ? -3.891 -10.836 -20.203 1 87.75 21 GLY B O 1
ATOM 1655 N N . LEU B 1 22 ? -1.842 -10.211 -19.875 1 88.38 22 LEU B N 1
ATOM 1656 C CA . LEU B 1 22 ? -1.481 -11.406 -19.125 1 88.38 22 LEU B CA 1
ATOM 1657 C C . LEU B 1 22 ? -2.256 -11.484 -17.812 1 88.38 22 LEU B C 1
ATOM 1659 O O . LEU B 1 22 ? -2.68 -12.562 -17.406 1 88.38 22 LEU B O 1
ATOM 1663 N N . TYR B 1 23 ? -2.365 -10.297 -17.266 1 89.56 23 TYR B N 1
ATOM 1664 C CA . TYR B 1 23 ? -3.133 -10.219 -16.016 1 89.56 23 TYR B CA 1
ATOM 1665 C C . TYR B 1 23 ? -4.594 -10.578 -16.266 1 89.56 23 TYR B C 1
ATOM 1667 O O . TYR B 1 23 ? -5.172 -11.375 -15.523 1 89.56 23 TYR B O 1
ATOM 1675 N N . ALA B 1 24 ? -5.16 -10.023 -17.25 1 89.19 24 ALA B N 1
ATOM 1676 C CA . ALA B 1 24 ? -6.543 -10.344 -17.594 1 89.19 24 ALA B CA 1
ATOM 1677 C C . ALA B 1 24 ? -6.699 -11.836 -17.891 1 89.19 24 ALA B C 1
ATOM 1679 O O . ALA B 1 24 ? -7.672 -12.461 -17.453 1 89.19 24 ALA B O 1
ATOM 1680 N N . TYR B 1 25 ? -5.797 -12.367 -18.594 1 84 25 TYR B N 1
ATOM 1681 C CA . TYR B 1 25 ? -5.766 -13.789 -18.906 1 84 25 TYR B CA 1
ATOM 1682 C C . TYR B 1 25 ? -5.754 -14.617 -17.625 1 84 25 TYR B C 1
ATOM 1684 O O . TYR B 1 25 ? -6.543 -15.555 -17.469 1 84 25 TYR B O 1
ATOM 1692 N N . MET B 1 26 ? -4.926 -14.297 -16.688 1 86.31 26 MET B N 1
ATOM 1693 C CA . MET B 1 26 ? -4.801 -14.992 -15.414 1 86.31 26 MET B CA 1
ATOM 1694 C C . MET B 1 26 ? -6.113 -14.945 -14.633 1 86.31 26 MET B C 1
ATOM 1696 O O . MET B 1 26 ? -6.562 -15.961 -14.109 1 86.31 26 MET B O 1
ATOM 1700 N N . MET B 1 27 ? -6.719 -13.805 -14.641 1 87.56 27 MET B N 1
ATOM 1701 C CA . MET B 1 27 ? -7.969 -13.625 -13.906 1 87.56 27 MET B CA 1
ATOM 1702 C C . MET B 1 27 ? -9.078 -14.492 -14.5 1 87.56 27 MET B C 1
ATOM 1704 O O . MET B 1 27 ? -9.852 -15.102 -13.758 1 87.56 27 MET B O 1
ATOM 1708 N N . VAL B 1 28 ? -9.102 -14.641 -15.75 1 83.5 28 VAL B N 1
ATOM 1709 C CA . VAL B 1 28 ? -10.117 -15.414 -16.438 1 83.5 28 VAL B CA 1
ATOM 1710 C C . VAL B 1 28 ? -9.867 -16.906 -16.234 1 83.5 28 VAL B C 1
ATOM 1712 O O . VAL B 1 28 ? -10.789 -17.672 -15.945 1 83.5 28 VAL B O 1
ATOM 1715 N N . MET B 1 29 ? -8.68 -17.328 -16.344 1 82.69 29 MET B N 1
ATOM 1716 C CA . MET B 1 29 ? -8.312 -18.734 -16.312 1 82.69 29 MET B CA 1
ATOM 1717 C C . MET B 1 29 ? -8.461 -19.312 -14.914 1 82.69 29 MET B C 1
ATOM 1719 O O . MET B 1 29 ? -8.812 -20.469 -14.75 1 82.69 29 MET B O 1
ATOM 1723 N N . PHE B 1 30 ? -8.266 -18.453 -13.93 1 85.12 30 PHE B N 1
ATOM 1724 C CA . PHE B 1 30 ? -8.203 -19 -12.578 1 85.12 30 PHE B CA 1
ATOM 1725 C C . PHE B 1 30 ? -9.438 -18.609 -11.781 1 85.12 30 PHE B C 1
ATOM 1727 O O . PHE B 1 30 ? -9.562 -18.969 -10.609 1 85.12 30 PHE B O 1
ATOM 1734 N N . ARG B 1 31 ? -10.375 -17.906 -12.359 1 79.44 31 ARG B N 1
ATOM 1735 C CA . ARG B 1 31 ? -11.57 -17.422 -11.688 1 79.44 31 ARG B CA 1
ATOM 1736 C C . ARG B 1 31 ? -12.375 -18.562 -11.078 1 79.44 31 ARG B C 1
ATOM 1738 O O . ARG B 1 31 ? -13.016 -18.391 -10.039 1 79.44 31 ARG B O 1
ATOM 1745 N N . ARG B 1 32 ? -12.273 -19.781 -11.602 1 77.38 32 ARG B N 1
ATOM 1746 C CA . ARG B 1 32 ? -13.188 -20.859 -11.203 1 77.38 32 ARG B CA 1
ATOM 1747 C C . ARG B 1 32 ? -12.469 -21.922 -10.391 1 77.38 32 ARG B C 1
ATOM 1749 O O . ARG B 1 32 ? -13.062 -22.953 -10.039 1 77.38 32 ARG B O 1
ATOM 1756 N N . SER B 1 33 ? -11.367 -21.672 -10.023 1 80.12 33 SER B N 1
ATOM 1757 C CA . SER B 1 33 ? -10.633 -22.688 -9.281 1 80.12 33 SER B CA 1
ATOM 1758 C C . SER B 1 33 ? -11.195 -22.859 -7.875 1 80.12 33 SER B C 1
ATOM 1760 O O . SER B 1 33 ? -11.547 -21.891 -7.215 1 80.12 33 SER B O 1
ATOM 1762 N N . ARG B 1 34 ? -11.609 -24.109 -7.379 1 72.81 34 ARG B N 1
ATOM 1763 C CA . ARG B 1 34 ? -12.18 -24.453 -6.078 1 72.81 34 ARG B CA 1
ATOM 1764 C C . ARG B 1 34 ? -11.211 -25.281 -5.246 1 72.81 34 ARG B C 1
ATOM 1766 O O . ARG B 1 34 ? -11.633 -26.062 -4.398 1 72.81 34 ARG B O 1
ATOM 1773 N N . GLN B 1 35 ? -9.992 -24.969 -5.211 1 69.25 35 GLN B N 1
ATOM 1774 C CA . GLN B 1 35 ? -9.039 -25.766 -4.449 1 69.25 35 GLN B CA 1
ATOM 1775 C C . GLN B 1 35 ? -9.156 -25.484 -2.955 1 69.25 35 GLN B C 1
ATOM 1777 O O . GLN B 1 35 ? -9.75 -24.484 -2.551 1 69.25 35 GLN B O 1
ATOM 1782 N N . GLN B 1 36 ? -8.672 -26.531 -2.18 1 70.31 36 GLN B N 1
ATOM 1783 C CA . GLN B 1 36 ? -8.633 -26.375 -0.729 1 70.31 36 GLN B CA 1
ATOM 1784 C C . GLN B 1 36 ? -7.789 -25.156 -0.329 1 70.31 36 GLN B C 1
ATOM 1786 O O . GLN B 1 36 ? -6.734 -24.906 -0.912 1 70.31 36 GLN B O 1
ATOM 1791 N N . THR B 1 37 ? -8.359 -24.328 0.379 1 75.44 37 THR B N 1
ATOM 1792 C CA . THR B 1 37 ? -7.684 -23.109 0.8 1 75.44 37 THR B CA 1
ATOM 1793 C C . THR B 1 37 ? -7.156 -23.234 2.225 1 75.44 37 THR B C 1
ATOM 1795 O O . THR B 1 37 ? -7.738 -23.953 3.043 1 75.44 37 THR B O 1
ATOM 1798 N N . PRO B 1 38 ? -5.836 -22.812 2.375 1 77.19 38 PRO B N 1
ATOM 1799 C CA . PRO B 1 38 ? -5.332 -22.828 3.75 1 77.19 38 PRO B CA 1
ATOM 1800 C C . PRO B 1 38 ? -6.277 -22.141 4.734 1 77.19 38 PRO B C 1
ATOM 1802 O O . PRO B 1 38 ? -7.137 -21.344 4.324 1 77.19 38 PRO B O 1
ATOM 1805 N N . ARG B 1 39 ? -6.16 -22.516 5.934 1 80.38 39 ARG B N 1
ATOM 1806 C CA . ARG B 1 39 ? -7.031 -22.016 6.996 1 80.38 39 ARG B CA 1
ATOM 1807 C C . ARG B 1 39 ? -6.902 -20.5 7.148 1 80.38 39 ARG B C 1
ATOM 1809 O O . ARG B 1 39 ? -5.84 -19.938 6.895 1 80.38 39 ARG B O 1
ATOM 1816 N N . ILE B 1 40 ? -7.992 -19.891 7.59 1 79.25 40 ILE B N 1
ATOM 1817 C CA . ILE B 1 40 ? -7.996 -18.453 7.863 1 79.25 40 ILE B CA 1
ATOM 1818 C C . ILE B 1 40 ? -7.309 -18.172 9.195 1 79.25 40 ILE B C 1
ATOM 1820 O O . ILE B 1 40 ? -7.602 -18.828 10.203 1 79.25 40 ILE B O 1
ATOM 1824 N N . THR B 1 41 ? -6.277 -17.453 9.164 1 78.12 41 THR B N 1
ATOM 1825 C CA . THR B 1 41 ? -5.617 -17.031 10.391 1 78.12 41 THR B CA 1
ATOM 1826 C C . THR B 1 41 ? -5.969 -15.578 10.711 1 78.12 41 THR B C 1
ATOM 1828 O O . THR B 1 41 ? -5.625 -14.664 9.953 1 78.12 41 THR B O 1
ATOM 1831 N N . VAL B 1 42 ? -6.934 -15.469 11.727 1 71.75 42 VAL B N 1
ATOM 1832 C CA . VAL B 1 42 ? -7.262 -14.102 12.125 1 71.75 42 VAL B CA 1
ATOM 1833 C C . VAL B 1 42 ? -6.336 -13.664 13.258 1 71.75 42 VAL B C 1
ATOM 1835 O O . VAL B 1 42 ? -6.145 -14.398 14.234 1 71.75 42 VAL B O 1
ATOM 1838 N N . GLY B 1 43 ? -5.516 -12.625 13.062 1 72.56 43 GLY B N 1
ATOM 1839 C CA . GLY B 1 43 ? -4.723 -12.102 14.164 1 72.56 43 GLY B CA 1
ATOM 1840 C C . GLY B 1 43 ? -5.555 -11.391 15.219 1 72.56 43 GLY B C 1
ATOM 1841 O O . GLY B 1 43 ? -6.617 -10.844 14.906 1 72.56 43 GLY B O 1
ATOM 1842 N N . SER B 1 44 ? -5.152 -11.516 16.453 1 81.12 44 SER B N 1
ATOM 1843 C CA . SER B 1 44 ? -5.816 -10.805 17.547 1 81.12 44 SER B CA 1
ATOM 1844 C C . SER B 1 44 ? -5.785 -9.297 17.328 1 81.12 44 SER B C 1
ATOM 1846 O O . SER B 1 44 ? -5.047 -8.805 16.469 1 81.12 44 SER B O 1
ATOM 1848 N N . MET B 1 45 ? -6.59 -8.641 18.047 1 82.69 45 MET B N 1
ATOM 1849 C CA . MET B 1 45 ? -6.59 -7.184 18.016 1 82.69 45 MET B CA 1
ATOM 1850 C C . MET B 1 45 ? -5.211 -6.629 18.359 1 82.69 45 MET B C 1
ATOM 1852 O O . MET B 1 45 ? -4.742 -5.676 17.734 1 82.69 45 MET B O 1
ATOM 1856 N N . ALA B 1 46 ? -4.656 -7.273 19.297 1 84.81 46 ALA B N 1
ATOM 1857 C CA . ALA B 1 46 ? -3.326 -6.855 19.719 1 84.81 46 ALA B CA 1
ATOM 1858 C C . ALA B 1 46 ? -2.299 -7.055 18.609 1 84.81 46 ALA B C 1
ATOM 1860 O O . ALA B 1 46 ? -1.423 -6.211 18.406 1 84.81 46 ALA B O 1
ATOM 1861 N N . ASP B 1 47 ? -2.41 -8.18 17.922 1 86.38 47 ASP B N 1
ATOM 1862 C CA . ASP B 1 47 ? -1.494 -8.453 16.828 1 86.38 47 ASP B CA 1
ATOM 1863 C C . ASP B 1 47 ? -1.64 -7.41 15.719 1 86.38 47 ASP B C 1
ATOM 1865 O O . ASP B 1 47 ? -0.647 -6.988 15.117 1 86.38 47 ASP B O 1
ATOM 1869 N N . ARG B 1 48 ? -2.842 -7.027 15.57 1 88 48 ARG B N 1
ATOM 1870 C CA . ARG B 1 48 ? -3.125 -6.02 14.555 1 88 48 ARG B CA 1
ATOM 1871 C C . ARG B 1 48 ? -2.521 -4.672 14.938 1 88 48 ARG B C 1
ATOM 1873 O O . ARG B 1 48 ? -1.957 -3.977 14.094 1 88 48 ARG B O 1
ATOM 1880 N N . ALA B 1 49 ? -2.66 -4.367 16.141 1 90.06 49 ALA B N 1
ATOM 1881 C CA . ALA B 1 49 ? -2.123 -3.1 16.641 1 90.06 49 ALA B CA 1
ATOM 1882 C C . ALA B 1 49 ? -0.602 -3.066 16.516 1 90.06 49 ALA B C 1
ATOM 1884 O O . ALA B 1 49 ? -0.022 -2.039 16.156 1 90.06 49 ALA B O 1
ATOM 1885 N N . ILE B 1 50 ? -0.019 -4.145 16.828 1 90.81 50 ILE B N 1
ATOM 1886 C CA . ILE B 1 50 ? 1.435 -4.246 16.781 1 90.81 50 ILE B CA 1
ATOM 1887 C C . ILE B 1 50 ? 1.909 -4.109 15.336 1 90.81 50 ILE B C 1
ATOM 1889 O O . ILE B 1 50 ? 2.859 -3.375 15.055 1 90.81 50 ILE B O 1
ATOM 1893 N N . SER B 1 51 ? 1.274 -4.836 14.5 1 92.31 51 SER B N 1
ATOM 1894 C CA . SER B 1 51 ? 1.638 -4.77 13.086 1 92.31 51 SER B CA 1
ATOM 1895 C C . SER B 1 51 ? 1.444 -3.361 12.539 1 92.31 51 SER B C 1
ATOM 1897 O O . SER B 1 51 ? 2.283 -2.863 11.781 1 92.31 51 SER B O 1
ATOM 1899 N N . ARG B 1 52 ? 0.335 -2.787 12.914 1 93.19 52 ARG B N 1
ATOM 1900 C CA . ARG B 1 52 ? 0.054 -1.419 12.492 1 93.19 52 ARG B CA 1
ATOM 1901 C C . ARG B 1 52 ? 1.146 -0.464 12.961 1 93.19 52 ARG B C 1
ATOM 1903 O O . ARG B 1 52 ? 1.649 0.345 12.18 1 93.19 52 ARG B O 1
ATOM 1910 N N . GLU B 1 53 ? 1.492 -0.558 14.172 1 92.5 53 GLU B N 1
ATOM 1911 C CA . GLU B 1 53 ? 2.52 0.313 14.734 1 92.5 53 GLU B CA 1
ATOM 1912 C C . GLU B 1 53 ? 3.854 0.125 14.016 1 92.5 53 GLU B C 1
ATOM 1914 O O . GLU B 1 53 ? 4.57 1.095 13.766 1 92.5 53 GLU B O 1
ATOM 1919 N N . SER B 1 54 ? 4.188 -1.104 13.766 1 93.5 54 SER B N 1
ATOM 1920 C CA . SER B 1 54 ? 5.426 -1.387 13.047 1 93.5 54 SER B CA 1
ATOM 1921 C C . SER B 1 54 ? 5.402 -0.767 11.648 1 93.5 54 SER B C 1
ATOM 1923 O O . SER B 1 54 ? 6.41 -0.216 11.195 1 93.5 54 SER B O 1
ATOM 1925 N N . ASN B 1 55 ? 4.254 -0.834 10.984 1 94.62 55 ASN B N 1
ATOM 1926 C CA . ASN B 1 55 ? 4.105 -0.231 9.664 1 94.62 55 ASN B CA 1
ATOM 1927 C C . ASN B 1 55 ? 4.219 1.289 9.727 1 94.62 55 ASN B C 1
ATOM 1929 O O . ASN B 1 55 ? 4.855 1.901 8.867 1 94.62 55 ASN B O 1
ATOM 1933 N N . LEU B 1 56 ? 3.643 1.849 10.734 1 94.19 56 LEU B N 1
ATOM 1934 C CA . LEU B 1 56 ? 3.68 3.297 10.898 1 94.19 56 LEU B CA 1
ATOM 1935 C C . LEU B 1 56 ? 5.102 3.777 11.164 1 94.19 56 LEU B C 1
ATOM 1937 O O . LEU B 1 56 ? 5.527 4.805 10.625 1 94.19 56 LEU B O 1
ATOM 1941 N N . ARG B 1 57 ? 5.781 3.031 11.969 1 92.44 57 ARG B N 1
ATOM 1942 C CA . ARG B 1 57 ? 7.176 3.359 12.234 1 92.44 57 ARG B CA 1
ATOM 1943 C C . ARG B 1 57 ? 7.996 3.328 10.945 1 92.44 57 ARG B C 1
ATOM 1945 O O . ARG B 1 57 ? 8.859 4.184 10.734 1 92.44 57 ARG B O 1
ATOM 1952 N N . TYR B 1 58 ? 7.699 2.408 10.133 1 93.38 58 TYR B N 1
ATOM 1953 C CA . TYR B 1 58 ? 8.406 2.285 8.859 1 93.38 58 TYR B CA 1
ATOM 1954 C C . TYR B 1 58 ? 8.117 3.48 7.961 1 93.38 58 TYR B C 1
ATOM 1956 O O . TYR B 1 58 ? 8.984 3.916 7.203 1 93.38 58 TYR B O 1
ATOM 1964 N N . ILE B 1 59 ? 6.949 4.023 8.047 1 94.38 59 ILE B N 1
ATOM 1965 C CA . ILE B 1 59 ? 6.508 5.055 7.117 1 94.38 59 ILE B CA 1
ATOM 1966 C C . ILE B 1 59 ? 7.074 6.41 7.539 1 94.38 59 ILE B C 1
ATOM 1968 O O . ILE B 1 59 ? 7.645 7.137 6.723 1 94.38 59 ILE B O 1
ATOM 1972 N N . TYR B 1 60 ? 6.91 6.746 8.852 1 90.44 60 TYR B N 1
ATOM 1973 C CA . TYR B 1 60 ? 7.27 8.133 9.117 1 90.44 60 TYR B CA 1
ATOM 1974 C C . TYR B 1 60 ? 8.227 8.234 10.297 1 90.44 60 TYR B C 1
ATOM 1976 O O . TYR B 1 60 ? 8.633 9.328 10.688 1 90.44 60 TYR B O 1
ATOM 1984 N N . HIS B 1 61 ? 8.656 7.117 10.922 1 88.88 61 HIS B N 1
ATOM 1985 C CA . HIS B 1 61 ? 9.734 7.164 11.898 1 88.88 61 HIS B CA 1
ATOM 1986 C C . HIS B 1 61 ? 11.008 6.535 11.344 1 88.88 61 HIS B C 1
ATOM 1988 O O . HIS B 1 61 ? 11.867 6.086 12.102 1 88.88 61 HIS B O 1
ATOM 1994 N N . SER B 1 62 ? 11.133 6.527 10.102 1 87.94 62 SER B N 1
ATOM 1995 C CA . SER B 1 62 ? 12.289 5.988 9.391 1 87.94 62 SER B CA 1
ATOM 1996 C C . SER B 1 62 ? 13.18 7.105 8.867 1 87.94 62 SER B C 1
ATOM 1998 O O . SER B 1 62 ? 13.094 8.25 9.328 1 87.94 62 SER B O 1
ATOM 2000 N N . SER B 1 63 ? 14.094 6.801 7.98 1 87.94 63 SER B N 1
ATOM 2001 C CA . SER B 1 63 ? 14.992 7.789 7.395 1 87.94 63 SER B CA 1
ATOM 2002 C C . SER B 1 63 ? 14.227 8.812 6.562 1 87.94 63 SER B C 1
ATOM 2004 O O . SER B 1 63 ? 13.094 8.555 6.145 1 87.94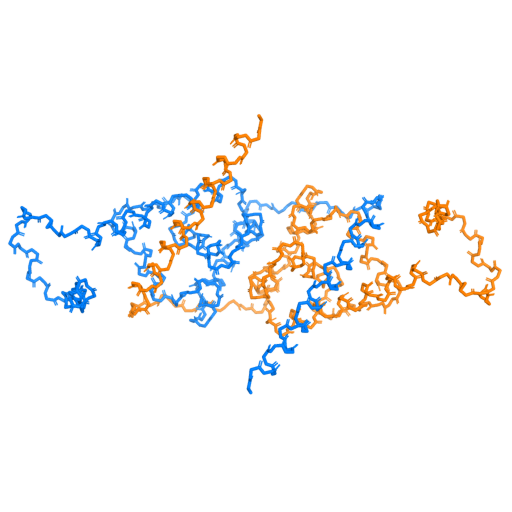 63 SER B O 1
ATOM 2006 N N . ASP B 1 64 ? 14.828 9.953 6.367 1 88.81 64 ASP B N 1
ATOM 2007 C CA . ASP B 1 64 ? 14.219 11.016 5.57 1 88.81 64 ASP B CA 1
ATOM 2008 C C . ASP B 1 64 ? 13.945 10.531 4.145 1 88.81 64 ASP B C 1
ATOM 2010 O O . ASP B 1 64 ? 12.938 10.906 3.543 1 88.81 64 ASP B O 1
ATOM 2014 N N . ILE B 1 65 ? 14.812 9.773 3.705 1 88.62 65 ILE B N 1
ATOM 2015 C CA . ILE B 1 65 ? 14.664 9.242 2.355 1 88.62 65 ILE B CA 1
ATOM 2016 C C . ILE B 1 65 ? 13.438 8.336 2.291 1 88.62 65 ILE B C 1
ATOM 2018 O O . ILE B 1 65 ? 12.617 8.461 1.38 1 88.62 65 ILE B O 1
ATOM 2022 N N . ASN B 1 66 ? 13.289 7.5 3.271 1 91.31 66 ASN B N 1
ATOM 2023 C CA . ASN B 1 66 ? 12.148 6.586 3.305 1 91.31 66 ASN B CA 1
ATOM 2024 C C . ASN B 1 66 ? 10.836 7.336 3.494 1 91.31 66 ASN B C 1
ATOM 2026 O O . ASN B 1 66 ? 9.836 7.016 2.85 1 91.31 66 ASN B O 1
ATOM 2030 N N . CYS B 1 67 ? 10.898 8.25 4.359 1 92.62 67 CYS B N 1
ATOM 2031 C CA . CYS B 1 67 ? 9.695 9.055 4.59 1 92.62 67 CYS B CA 1
ATOM 2032 C C . CYS B 1 67 ? 9.258 9.758 3.311 1 92.62 67 CYS B C 1
ATOM 2034 O O . CYS B 1 67 ? 8.078 9.742 2.965 1 92.62 67 CYS B O 1
ATOM 2036 N N . SER B 1 68 ? 10.195 10.344 2.627 1 91.81 68 SER B N 1
ATOM 2037 C CA . SER B 1 68 ? 9.914 11.016 1.361 1 91.81 68 SER B CA 1
ATOM 2038 C C . SER B 1 68 ? 9.383 10.031 0.325 1 91.81 68 SER B C 1
ATOM 2040 O O . SER B 1 68 ? 8.469 10.352 -0.435 1 91.81 68 SER B O 1
ATOM 2042 N N . ASN B 1 69 ? 9.992 8.852 0.354 1 90.94 69 ASN B N 1
ATOM 2043 C CA . ASN B 1 69 ? 9.539 7.828 -0.583 1 90.94 69 ASN B CA 1
ATOM 2044 C C . ASN B 1 69 ? 8.094 7.414 -0.312 1 90.94 69 ASN B C 1
ATOM 2046 O O . ASN B 1 69 ? 7.34 7.141 -1.244 1 90.94 69 ASN B O 1
ATOM 2050 N N . GLN B 1 70 ? 7.754 7.441 0.922 1 94.94 70 GLN B N 1
ATOM 2051 C CA . GLN B 1 70 ? 6.43 6.945 1.292 1 94.94 70 GLN B CA 1
ATOM 2052 C C . GLN B 1 70 ? 5.398 8.07 1.275 1 94.94 70 GLN B C 1
ATOM 2054 O O . GLN B 1 70 ? 4.305 7.91 0.73 1 94.94 70 GLN B O 1
ATOM 2059 N N . LEU B 1 71 ? 5.762 9.227 1.745 1 95.12 71 LEU B N 1
ATOM 2060 C CA . LEU B 1 71 ? 4.766 10.266 1.983 1 95.12 71 LEU B CA 1
ATOM 2061 C C . LEU B 1 71 ? 4.941 11.422 1.007 1 95.12 71 LEU B C 1
ATOM 2063 O O . LEU B 1 71 ? 4.156 12.375 1.016 1 95.12 71 LEU B O 1
ATOM 2067 N N . ARG B 1 72 ? 5.945 11.391 0.24 1 92.19 72 ARG B N 1
ATOM 2068 C CA . ARG B 1 72 ? 6.277 12.461 -0.692 1 92.19 72 ARG B CA 1
ATOM 2069 C C . ARG B 1 72 ? 6.637 13.742 0.054 1 92.19 72 ARG B C 1
ATOM 2071 O O . ARG B 1 72 ? 6.543 14.844 -0.504 1 92.19 72 ARG B O 1
ATOM 2078 N N . MET B 1 73 ? 6.859 13.617 1.347 1 91.75 73 MET B N 1
ATOM 2079 C CA . MET B 1 73 ? 7.301 14.68 2.246 1 91.75 73 MET B CA 1
ATOM 2080 C C . MET B 1 73 ? 8.344 14.164 3.23 1 91.75 73 MET B C 1
ATOM 2082 O O . MET B 1 73 ? 8.219 13.047 3.742 1 91.75 73 MET B O 1
ATOM 2086 N N . ARG B 1 74 ? 9.375 15.062 3.408 1 90.88 74 ARG B N 1
ATOM 2087 C CA . ARG B 1 74 ? 10.375 14.703 4.41 1 90.88 74 ARG B CA 1
ATOM 2088 C C . ARG B 1 74 ? 9.773 14.703 5.809 1 90.88 74 ARG B C 1
ATOM 2090 O O . ARG B 1 74 ? 8.625 15.102 5.996 1 90.88 74 ARG B O 1
ATOM 2097 N N . LYS B 1 75 ? 10.547 14.242 6.773 1 93 75 LYS B N 1
ATOM 2098 C CA . LYS B 1 75 ? 10.07 14.094 8.141 1 93 75 LYS B CA 1
ATOM 2099 C C . LYS B 1 75 ? 9.688 15.438 8.75 1 93 75 LYS B C 1
ATOM 2101 O O . LYS B 1 75 ? 8.609 15.586 9.336 1 93 75 LYS B O 1
ATOM 2106 N N . ALA B 1 76 ? 10.508 16.391 8.562 1 91.81 76 ALA B N 1
ATOM 2107 C CA . ALA B 1 76 ? 10.312 17.688 9.211 1 91.81 76 ALA B CA 1
ATOM 2108 C C . ALA B 1 76 ? 9.016 18.328 8.742 1 91.81 76 ALA B C 1
ATOM 2110 O O . ALA B 1 76 ? 8.164 18.688 9.555 1 91.81 76 ALA B O 1
ATOM 2111 N N . PRO B 1 77 ? 8.859 18.5 7.406 1 92.5 77 PRO B N 1
ATOM 2112 C CA . PRO B 1 77 ? 7.594 19.078 6.957 1 92.5 77 PRO B CA 1
ATOM 2113 C C . PRO B 1 77 ? 6.383 18.234 7.34 1 92.5 77 PRO B C 1
ATOM 2115 O O . PRO B 1 77 ? 5.309 18.781 7.617 1 92.5 77 PRO B O 1
ATOM 2118 N N . PHE B 1 78 ? 6.559 16.922 7.387 1 94.44 78 PHE B N 1
ATOM 2119 C CA . PHE B 1 78 ? 5.465 16.047 7.781 1 94.44 78 PHE B CA 1
ATOM 2120 C C . PHE B 1 78 ? 5.039 16.328 9.219 1 94.44 78 PHE B C 1
ATOM 2122 O O . PHE B 1 78 ? 3.852 16.516 9.492 1 94.44 78 PHE B O 1
ATOM 2129 N N . PHE B 1 79 ? 5.918 16.312 10.086 1 94.12 79 PHE B N 1
ATOM 2130 C CA . PHE B 1 79 ? 5.59 16.5 11.492 1 94.12 79 PHE B CA 1
ATOM 2131 C C . PHE B 1 79 ? 5.172 17.953 11.766 1 94.12 79 PHE B C 1
ATOM 2133 O O . PHE B 1 79 ? 4.34 18.203 12.641 1 94.12 79 PHE B O 1
ATOM 2140 N N . ARG B 1 80 ? 5.703 18.859 10.992 1 93.44 80 ARG B N 1
ATOM 2141 C CA . ARG B 1 80 ? 5.25 20.25 11.102 1 93.44 80 ARG B CA 1
ATOM 2142 C C . ARG B 1 80 ? 3.781 20.375 10.711 1 93.44 80 ARG B C 1
ATOM 2144 O O . ARG B 1 80 ? 3.01 21.062 11.383 1 93.44 80 ARG B O 1
ATOM 2151 N N . LEU B 1 81 ? 3.467 19.75 9.656 1 93.56 81 LEU B N 1
ATOM 2152 C CA . LEU B 1 81 ? 2.08 19.75 9.203 1 93.56 81 LEU B CA 1
ATOM 2153 C C . LEU B 1 81 ? 1.16 19.172 10.281 1 93.56 81 LEU B C 1
ATOM 2155 O O . LEU B 1 81 ? 0.105 19.75 10.57 1 93.56 81 LEU B O 1
ATOM 2159 N N . CYS B 1 82 ? 1.581 18.047 10.867 1 95.56 82 CYS B N 1
ATOM 2160 C CA . CYS B 1 82 ? 0.81 17.422 11.938 1 95.56 82 CYS B CA 1
ATOM 2161 C C . CYS B 1 82 ? 0.68 18.359 13.133 1 95.56 82 CYS B C 1
ATOM 2163 O O . CYS B 1 82 ? -0.387 18.453 13.734 1 95.56 82 CYS B O 1
ATOM 2165 N N . ALA B 1 83 ? 1.735 19.047 13.414 1 94.62 83 ALA B N 1
ATOM 2166 C CA . ALA B 1 83 ? 1.733 20 14.539 1 94.62 83 ALA B CA 1
ATOM 2167 C C . ALA B 1 83 ? 0.768 21.141 14.281 1 94.62 83 ALA B C 1
ATOM 2169 O O . ALA B 1 83 ? 0.064 21.594 15.195 1 94.62 83 ALA B O 1
ATOM 2170 N N . ILE B 1 84 ? 0.708 21.625 13.078 1 93.88 84 ILE B N 1
ATOM 2171 C CA . ILE B 1 84 ? -0.178 22.719 12.719 1 93.88 84 ILE B CA 1
ATOM 2172 C C . ILE B 1 84 ? -1.633 22.281 12.867 1 93.88 84 ILE B C 1
ATOM 2174 O O . ILE B 1 84 ? -2.453 23.016 13.43 1 93.88 84 ILE B O 1
ATOM 2178 N N . PHE B 1 85 ? -1.942 21.094 12.422 1 96.06 85 PHE B N 1
ATOM 2179 C CA . PHE B 1 85 ? -3.303 20.594 12.547 1 96.06 85 PHE B CA 1
ATOM 2180 C C . PHE B 1 85 ? -3.689 20.453 14.016 1 96.06 85 PHE B C 1
ATOM 2182 O O . PHE B 1 85 ? -4.836 20.719 14.391 1 96.06 85 PHE B O 1
ATOM 2189 N N . ARG B 1 86 ? -2.725 19.984 14.789 1 96.25 86 ARG B N 1
ATOM 2190 C CA . ARG B 1 86 ? -2.955 19.797 16.219 1 96.25 86 ARG B CA 1
ATOM 2191 C C . ARG B 1 86 ? -3.156 21.141 16.922 1 96.25 86 ARG B C 1
ATOM 2193 O O . ARG B 1 86 ? -4.109 21.312 17.672 1 96.25 86 ARG B O 1
ATOM 2200 N N . GLU B 1 87 ? -2.307 22.078 16.609 1 95 87 GLU B N 1
ATOM 2201 C CA . GLU B 1 87 ? -2.322 23.406 17.234 1 95 87 GLU B CA 1
ATOM 2202 C C . GLU B 1 87 ? -3.594 24.172 16.891 1 95 87 GLU B C 1
ATOM 2204 O O . GLU B 1 87 ? -4.152 24.875 17.719 1 95 87 GLU B O 1
ATOM 2209 N N . ARG B 1 88 ? -4.023 24.016 15.695 1 93.44 88 ARG B N 1
ATOM 2210 C CA . ARG B 1 88 ? -5.191 24.75 15.219 1 93.44 88 ARG B CA 1
ATOM 2211 C C . ARG B 1 88 ? -6.473 23.953 15.453 1 93.44 88 ARG B C 1
ATOM 2213 O O . ARG B 1 88 ? -7.551 24.375 15.023 1 93.44 88 ARG B O 1
ATOM 2220 N N . ASN B 1 89 ? -6.332 22.828 16.078 1 95.31 89 ASN B N 1
ATOM 2221 C CA . ASN B 1 89 ? -7.457 21.953 16.406 1 95.31 89 ASN B CA 1
ATOM 2222 C C . ASN B 1 89 ? -8.258 21.578 15.172 1 95.31 89 ASN B C 1
ATOM 2224 O O . ASN B 1 89 ? -9.492 21.578 15.195 1 95.31 89 ASN B O 1
ATOM 2228 N N . LEU B 1 90 ? -7.555 21.484 14.094 1 95.75 90 LEU B N 1
ATOM 2229 C CA . LEU B 1 90 ? -8.211 21.078 12.852 1 95.75 90 LEU B CA 1
ATOM 2230 C C . LEU B 1 90 ? -8.391 19.562 12.805 1 95.75 90 LEU B C 1
ATOM 2232 O O . LEU B 1 90 ? -9.297 19.062 12.133 1 95.75 90 LEU B O 1
ATOM 2236 N N . LEU B 1 91 ? -7.48 18.844 13.445 1 97 91 LEU B N 1
ATOM 2237 C CA . LEU B 1 91 ? -7.574 17.391 13.641 1 97 91 LEU B CA 1
ATOM 2238 C C . LEU B 1 91 ? -7.41 17.031 15.109 1 97 91 LEU B C 1
ATOM 2240 O O . LEU B 1 91 ? -6.785 17.781 15.875 1 97 91 LEU B O 1
ATOM 2244 N N . LEU B 1 92 ? -8.039 15.906 15.469 1 95.62 92 LEU B N 1
ATOM 2245 C CA . LEU B 1 92 ? -7.957 15.445 16.844 1 95.62 92 LEU B CA 1
ATOM 2246 C C . LEU B 1 92 ? -7.434 14.008 16.906 1 95.62 92 LEU B C 1
ATOM 2248 O O . LEU B 1 92 ? -7.758 13.188 16.047 1 95.62 92 LEU B O 1
ATOM 2252 N N . ASP B 1 93 ? -6.645 13.805 17.938 1 93.94 93 ASP B N 1
ATOM 2253 C CA . ASP B 1 93 ? -6.234 12.43 18.219 1 93.94 93 ASP B CA 1
ATOM 2254 C C . ASP B 1 93 ? -7.402 11.602 18.75 1 93.94 93 ASP B C 1
ATOM 2256 O O . ASP B 1 93 ? -8.211 12.102 19.531 1 93.94 93 ASP B O 1
ATOM 2260 N N . SER B 1 94 ? -7.562 10.453 18.188 1 91.81 94 SER B N 1
ATOM 2261 C CA . SER B 1 94 ? -8.477 9.492 18.797 1 91.81 94 SER B CA 1
ATOM 2262 C C . SER B 1 94 ? -7.719 8.461 19.641 1 91.81 94 SER B C 1
ATOM 2264 O O . SER B 1 94 ? -6.488 8.453 19.656 1 91.81 94 SER B O 1
ATOM 2266 N N . ILE B 1 95 ? -8.438 7.645 20.391 1 87.94 95 ILE B N 1
ATOM 2267 C CA . ILE B 1 95 ? -7.828 6.617 21.234 1 87.94 95 ILE B CA 1
ATOM 2268 C C . ILE B 1 95 ? -7.02 5.656 20.375 1 87.94 95 ILE B C 1
ATOM 2270 O O . ILE B 1 95 ? -5.961 5.176 20.797 1 87.94 95 ILE B O 1
ATOM 2274 N N . HIS B 1 96 ? -7.406 5.488 19.172 1 88.56 96 HIS B N 1
ATOM 2275 C CA . HIS B 1 96 ? -6.793 4.422 18.375 1 88.56 96 HIS B CA 1
ATOM 2276 C C . HIS B 1 96 ? -6.051 4.988 17.172 1 88.56 96 HIS B C 1
ATOM 2278 O O . HIS B 1 96 ? -5.348 4.258 16.469 1 88.56 96 HIS B O 1
ATOM 2284 N N . THR B 1 97 ? -6.188 6.285 16.969 1 93.81 97 THR B N 1
ATOM 2285 C CA . THR B 1 97 ? -5.605 6.828 15.75 1 93.81 97 THR B CA 1
ATOM 2286 C C . THR B 1 97 ? -5.008 8.211 16 1 93.81 97 THR B C 1
ATOM 2288 O O . THR B 1 97 ? -5.727 9.148 16.344 1 93.81 97 THR B O 1
ATOM 2291 N N . SER B 1 98 ? -3.748 8.352 15.859 1 96.31 98 SER B N 1
ATOM 2292 C CA . SER B 1 98 ? -3.057 9.625 16.031 1 96.31 98 SER B CA 1
ATOM 2293 C C . SER B 1 98 ? -3.244 10.531 14.82 1 96.31 98 SER B C 1
ATOM 2295 O O . SER B 1 98 ? -3.635 10.062 13.75 1 96.31 98 SER B O 1
ATOM 2297 N N . ILE B 1 99 ? -2.949 11.781 15.008 1 97.75 99 ILE B N 1
ATOM 2298 C CA . ILE B 1 99 ? -3.002 12.742 13.914 1 97.75 99 ILE B CA 1
ATOM 2299 C C . ILE B 1 99 ? -2.006 12.336 12.828 1 97.75 99 ILE B C 1
ATOM 2301 O O . ILE B 1 99 ? -2.307 12.438 11.633 1 97.75 99 ILE B O 1
ATOM 2305 N N . GLU B 1 100 ? -0.815 11.891 13.258 1 96.62 100 GLU B N 1
ATOM 2306 C CA . GLU B 1 100 ? 0.207 11.453 12.32 1 96.62 100 GLU B CA 1
ATOM 2307 C C . GLU B 1 100 ? -0.31 10.32 11.43 1 96.62 100 GLU B C 1
ATOM 2309 O O . GLU B 1 100 ? -0.067 10.312 10.227 1 96.62 100 GLU B O 1
ATOM 2314 N N . GLU B 1 101 ? -1.005 9.406 12.07 1 97.69 101 GLU B N 1
ATOM 2315 C CA . GLU B 1 101 ? -1.577 8.289 11.328 1 97.69 101 GLU B CA 1
ATOM 2316 C C . GLU B 1 101 ? -2.633 8.773 10.336 1 97.69 101 GLU B C 1
ATOM 2318 O O . GLU B 1 101 ? -2.686 8.305 9.195 1 97.69 101 GLU B O 1
ATOM 2323 N N . GLN B 1 102 ? -3.48 9.695 10.734 1 98.12 102 GLN B N 1
ATOM 2324 C CA . GLN B 1 102 ? -4.516 10.242 9.859 1 98.12 102 GLN B CA 1
ATOM 2325 C C . GLN B 1 102 ? -3.908 10.938 8.648 1 98.12 102 GLN B C 1
ATOM 2327 O O . GLN B 1 102 ? -4.355 10.734 7.52 1 98.12 102 GLN B O 1
ATOM 2332 N N . VAL B 1 103 ? -2.938 11.719 8.867 1 97.56 103 VAL B N 1
ATOM 2333 C CA . VAL B 1 103 ? -2.289 12.484 7.809 1 97.56 103 VAL B CA 1
ATOM 2334 C C . VAL B 1 103 ? -1.521 11.547 6.883 1 97.56 103 VAL B C 1
ATOM 2336 O O . VAL B 1 103 ? -1.517 11.727 5.664 1 97.56 103 VAL B O 1
ATOM 2339 N N . ALA B 1 104 ? -0.891 10.531 7.48 1 97.5 104 ALA B N 1
ATOM 2340 C CA . ALA B 1 104 ? -0.171 9.547 6.672 1 97.5 104 ALA B CA 1
ATOM 2341 C C . ALA B 1 104 ? -1.114 8.828 5.715 1 97.5 104 ALA B C 1
ATOM 2343 O O . ALA B 1 104 ? -0.787 8.633 4.539 1 97.5 104 ALA B O 1
ATOM 2344 N N . MET B 1 105 ? -2.275 8.445 6.203 1 97.69 105 MET B N 1
ATOM 2345 C CA . MET B 1 105 ? -3.277 7.82 5.34 1 97.69 105 MET B CA 1
ATOM 2346 C C . MET B 1 105 ? -3.623 8.727 4.164 1 97.69 105 MET B C 1
ATOM 2348 O O . MET B 1 105 ? -3.654 8.281 3.018 1 97.69 105 MET B O 1
ATOM 2352 N N . PHE B 1 106 ? -3.812 9.945 4.43 1 97.38 106 PHE B N 1
ATOM 2353 C CA . PHE B 1 106 ? -4.195 10.938 3.432 1 97.38 106 PHE B CA 1
ATOM 2354 C C . PHE B 1 106 ? -3.096 11.109 2.391 1 97.38 106 PHE B C 1
ATOM 2356 O O . PHE B 1 106 ? -3.363 11.086 1.188 1 97.38 106 PHE B O 1
ATOM 2363 N N . LEU B 1 107 ? -1.929 11.227 2.822 1 96.5 107 LEU B N 1
ATOM 2364 C CA . LEU B 1 107 ? -0.808 11.492 1.927 1 96.5 107 LEU B CA 1
ATOM 2365 C C . LEU B 1 107 ? -0.525 10.281 1.04 1 96.5 107 LEU B C 1
ATOM 2367 O O . LEU B 1 107 ? -0.135 10.438 -0.119 1 96.5 107 LEU B O 1
ATOM 2371 N N . LEU B 1 108 ? -0.688 9.078 1.609 1 96.56 108 LEU B N 1
ATOM 2372 C CA . LEU B 1 108 ? -0.482 7.887 0.797 1 96.56 108 LEU B CA 1
ATOM 2373 C C . LEU B 1 108 ? -1.516 7.805 -0.322 1 96.56 108 LEU B C 1
ATOM 2375 O O . LEU B 1 108 ? -1.188 7.43 -1.449 1 96.56 108 LEU B O 1
ATOM 2379 N N . ILE B 1 109 ? -2.695 8.211 0.011 1 95.88 109 ILE B N 1
ATOM 2380 C CA . ILE B 1 109 ? -3.768 8.156 -0.975 1 95.88 109 ILE B CA 1
ATOM 2381 C C . ILE B 1 109 ? -3.508 9.18 -2.076 1 95.88 109 ILE B C 1
ATOM 2383 O O . ILE B 1 109 ? -3.523 8.844 -3.262 1 95.88 109 ILE B O 1
ATOM 2387 N N . VAL B 1 110 ? -3.256 10.359 -1.762 1 94.44 110 VAL B N 1
ATOM 2388 C CA . VAL B 1 110 ? -3.162 11.438 -2.74 1 94.44 110 VAL B CA 1
ATOM 2389 C C . VAL B 1 110 ? -1.789 11.414 -3.408 1 94.44 110 VAL B C 1
ATOM 2391 O O . VAL B 1 110 ? -1.667 11.695 -4.602 1 94.44 110 VAL B O 1
ATOM 2394 N N . GLY B 1 111 ? -0.764 11.117 -2.689 1 93.25 111 GLY B N 1
ATOM 2395 C CA . GLY B 1 111 ? 0.6 11.156 -3.191 1 93.25 111 GLY B CA 1
ATOM 2396 C C . GLY B 1 111 ? 0.933 10 -4.109 1 93.25 111 GLY B C 1
ATOM 2397 O O . GLY B 1 111 ? 1.744 10.141 -5.027 1 93.25 111 GLY B O 1
ATOM 2398 N N . HIS B 1 112 ? 0.347 8.867 -3.836 1 92.94 112 HIS B N 1
ATOM 2399 C CA . HIS B 1 112 ? 0.659 7.676 -4.617 1 92.94 112 HIS B CA 1
ATOM 2400 C C . HIS B 1 112 ? -0.573 7.16 -5.355 1 92.94 112 HIS B C 1
ATOM 2402 O O . HIS B 1 112 ? -0.537 6.086 -5.961 1 92.94 112 HIS B O 1
ATOM 2408 N N . ASN B 1 113 ? -1.586 7.918 -5.254 1 91 113 ASN B N 1
ATOM 2409 C CA . ASN B 1 113 ? -2.828 7.523 -5.906 1 91 113 ASN B CA 1
ATOM 2410 C C . ASN B 1 113 ? -3.281 6.137 -5.461 1 91 113 ASN B C 1
ATOM 2412 O O . ASN B 1 113 ? -3.609 5.285 -6.293 1 91 113 ASN B O 1
ATOM 2416 N N . GLN B 1 114 ? -3.205 5.91 -4.207 1 93.62 114 GLN B N 1
ATOM 2417 C CA . GLN B 1 114 ? -3.58 4.609 -3.66 1 93.62 114 GLN B CA 1
ATOM 2418 C C . GLN B 1 114 ? -5.082 4.527 -3.414 1 93.62 114 GLN B C 1
ATOM 2420 O O . GLN B 1 114 ? -5.707 5.512 -3.012 1 93.62 114 GLN B O 1
ATOM 2425 N N . ARG B 1 115 ? -5.6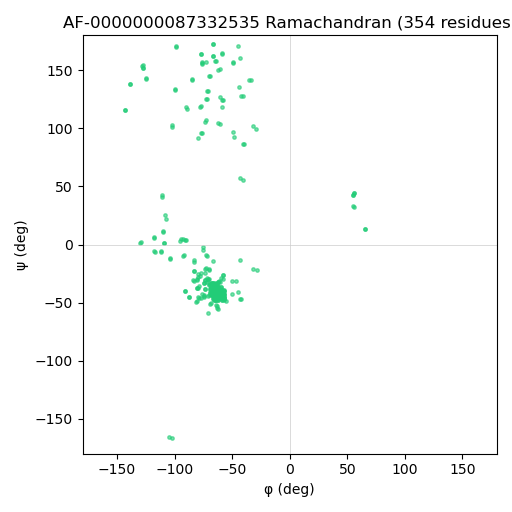37 3.324 -3.686 1 92.94 115 ARG B N 1
ATOM 2426 C CA . ARG B 1 115 ? -7.016 3.039 -3.301 1 92.94 115 ARG B CA 1
ATOM 2427 C C . ARG B 1 115 ? -7.125 2.773 -1.804 1 92.94 115 ARG B C 1
ATOM 2429 O O . ARG B 1 115 ? -6.156 2.346 -1.173 1 92.94 115 ARG B O 1
ATOM 2436 N N . TYR B 1 116 ? -8.328 2.998 -1.259 1 94.38 116 TYR B N 1
ATOM 2437 C CA . TYR B 1 116 ? -8.547 2.801 0.17 1 94.38 116 TYR B CA 1
ATOM 2438 C C . TYR B 1 116 ? -8.211 1.372 0.579 1 94.38 116 TYR B C 1
ATOM 2440 O O . TYR B 1 116 ? -7.574 1.147 1.613 1 94.38 116 TYR B O 1
ATOM 2448 N N . ARG B 1 117 ? -8.539 0.457 -0.221 1 92.94 117 ARG B N 1
ATOM 2449 C CA . ARG B 1 117 ? -8.406 -0.959 0.105 1 92.94 117 ARG B CA 1
ATOM 2450 C C . ARG B 1 117 ? -6.941 -1.359 0.213 1 92.94 117 ARG B C 1
ATOM 2452 O O . ARG B 1 117 ? -6.586 -2.232 1.008 1 92.94 117 ARG B O 1
ATOM 2459 N N . THR B 1 118 ? -6.09 -0.737 -0.599 1 94.44 118 THR B N 1
ATOM 2460 C CA . THR B 1 118 ? -4.68 -1.109 -0.632 1 94.44 118 THR B CA 1
ATOM 2461 C C . THR B 1 118 ? -3.967 -0.638 0.632 1 94.44 118 THR B C 1
ATOM 2463 O O . THR B 1 118 ? -2.844 -1.06 0.91 1 94.44 118 THR B O 1
ATOM 2466 N N . LEU B 1 119 ? -4.625 0.177 1.459 1 96.81 119 LEU B N 1
ATOM 2467 C CA . LEU B 1 119 ? -4.031 0.683 2.691 1 96.81 119 LEU B CA 1
ATOM 2468 C C . LEU B 1 119 ? -4.359 -0.231 3.867 1 96.81 119 LEU B C 1
ATOM 2470 O O . LEU B 1 119 ? -3.75 -0.122 4.934 1 96.81 119 LEU B O 1
ATOM 2474 N N . GLN B 1 120 ? -5.246 -1.175 3.641 1 96.25 120 GLN B N 1
ATOM 2475 C CA . GLN B 1 120 ? -5.742 -1.998 4.738 1 96.25 120 GLN B CA 1
ATOM 2476 C C . GLN B 1 120 ? -4.621 -2.854 5.332 1 96.25 120 GLN B C 1
ATOM 2478 O O . GLN B 1 120 ? -4.523 -2.998 6.551 1 96.25 120 GLN B O 1
ATOM 2483 N N . PRO B 1 121 ? -3.725 -3.348 4.527 1 95.06 121 PRO B N 1
ATOM 2484 C CA . PRO B 1 121 ? -2.658 -4.152 5.129 1 95.06 121 PRO B CA 1
ATOM 2485 C C . PRO B 1 121 ? -1.689 -3.316 5.961 1 95.06 121 PRO B C 1
ATOM 2487 O O . PRO B 1 121 ? -1.043 -3.84 6.875 1 95.06 121 PRO B O 1
ATOM 2490 N N . ILE B 1 122 ? -1.656 -2.047 5.691 1 96.31 122 ILE B N 1
ATOM 2491 C CA . ILE B 1 122 ? -0.719 -1.158 6.371 1 96.31 122 ILE B CA 1
ATOM 2492 C C . ILE B 1 122 ? -1.345 -0.641 7.664 1 96.31 122 ILE B C 1
ATOM 2494 O O . ILE B 1 122 ? -0.711 -0.669 8.719 1 96.31 122 ILE B O 1
ATOM 2498 N N . PHE B 1 123 ? -2.582 -0.231 7.598 1 96.5 123 PHE B N 1
ATOM 2499 C CA . PHE B 1 123 ? -3.174 0.497 8.711 1 96.5 123 PHE B CA 1
ATOM 2500 C C . PHE B 1 123 ? -4.121 -0.398 9.5 1 96.5 123 PHE B C 1
ATOM 2502 O O . PHE B 1 123 ? -4.531 -0.054 10.617 1 96.5 123 PHE B O 1
ATOM 2509 N N . ARG B 1 124 ? -4.426 -1.527 8.945 1 94.5 124 ARG B N 1
ATOM 2510 C CA . ARG B 1 124 ? -5.266 -2.521 9.609 1 94.5 124 ARG B CA 1
ATOM 2511 C C . ARG B 1 124 ? -6.598 -1.915 10.031 1 94.5 124 ARG B C 1
ATOM 2513 O O . ARG B 1 124 ? -7.043 -2.121 11.164 1 94.5 124 ARG B O 1
ATOM 2520 N N . ARG B 1 125 ? -7.148 -1.128 9.148 1 93.88 125 ARG B N 1
ATOM 2521 C CA . ARG B 1 125 ? -8.43 -0.467 9.375 1 93.88 125 ARG B CA 1
ATOM 2522 C C . ARG B 1 125 ? -9.391 -0.722 8.227 1 93.88 125 ARG B C 1
ATOM 2524 O O . ARG B 1 125 ? -8.969 -1.015 7.105 1 93.88 125 ARG B O 1
ATOM 2531 N N . SER B 1 126 ? -10.711 -0.649 8.547 1 94 126 SER B N 1
ATOM 2532 C CA . SER B 1 126 ? -11.727 -0.823 7.508 1 94 126 SER B CA 1
ATOM 2533 C C . SER B 1 126 ? -11.695 0.328 6.508 1 94 126 SER B C 1
ATOM 2535 O O . SER B 1 126 ? -11.141 1.392 6.793 1 94 126 SER B O 1
ATOM 2537 N N . ILE B 1 127 ? -12.266 0.125 5.391 1 95 127 ILE B N 1
ATOM 2538 C CA . ILE B 1 127 ? -12.367 1.146 4.352 1 95 127 ILE B CA 1
ATOM 2539 C C . ILE B 1 127 ? -13.172 2.332 4.871 1 95 127 ILE B C 1
ATOM 2541 O O . ILE B 1 127 ? -12.875 3.484 4.551 1 95 127 ILE B O 1
ATOM 2545 N N . GLU B 1 128 ? -14.125 2.057 5.727 1 95.88 128 GLU B N 1
ATOM 2546 C CA . GLU B 1 128 ? -14.953 3.107 6.309 1 95.88 128 GLU B CA 1
ATOM 2547 C C . GLU B 1 128 ? -14.125 4.055 7.168 1 95.88 128 GLU B C 1
ATOM 2549 O O . GLU B 1 128 ? -14.25 5.277 7.055 1 95.88 128 GLU B O 1
ATOM 2554 N N . VAL B 1 129 ? -13.336 3.475 7.988 1 95.94 129 VAL B N 1
ATOM 2555 C CA . VAL B 1 129 ? -12.492 4.266 8.875 1 95.94 129 VAL B CA 1
ATOM 2556 C C . VAL B 1 129 ? -11.484 5.066 8.055 1 95.94 129 VAL B C 1
ATOM 2558 O O . VAL B 1 129 ? -11.297 6.262 8.289 1 95.94 129 VAL B O 1
ATOM 2561 N N . ILE B 1 130 ? -10.891 4.477 7.039 1 97.19 130 ILE B N 1
ATOM 2562 C CA . ILE B 1 130 ? -9.898 5.133 6.195 1 97.19 130 ILE B CA 1
ATOM 2563 C C . ILE B 1 130 ? -10.555 6.285 5.434 1 97.19 130 ILE B C 1
ATOM 2565 O O . ILE B 1 130 ? -9.992 7.383 5.359 1 97.19 130 ILE B O 1
ATOM 2569 N N . SER B 1 131 ? -11.703 6.035 4.887 1 96.81 131 SER B N 1
ATOM 2570 C CA . SER B 1 131 ? -12.414 7.066 4.141 1 96.81 131 SER B CA 1
ATOM 2571 C C . SER B 1 131 ? -12.773 8.25 5.035 1 96.81 131 SER B C 1
ATOM 2573 O O . SER B 1 131 ? -12.664 9.406 4.617 1 96.81 131 SER B O 1
ATOM 2575 N N . ARG B 1 132 ? -13.156 7.977 6.227 1 96.25 132 ARG B N 1
ATOM 2576 C CA . ARG B 1 132 ? -13.5 9.023 7.18 1 96.25 132 ARG B CA 1
ATOM 2577 C C . ARG B 1 132 ? -12.297 9.914 7.484 1 96.25 132 ARG B C 1
ATOM 2579 O O . ARG B 1 132 ? -12.406 11.141 7.48 1 96.25 132 ARG B O 1
ATOM 2586 N N . TYR B 1 133 ? -11.242 9.266 7.754 1 96.62 133 TYR B N 1
ATOM 2587 C CA . TYR B 1 133 ? -10.055 10.039 8.078 1 96.62 133 TYR B CA 1
ATOM 2588 C C . TYR B 1 133 ? -9.523 10.766 6.848 1 96.62 133 TYR B C 1
ATOM 2590 O O . TYR B 1 133 ? -8.992 11.867 6.953 1 96.62 133 TYR B O 1
ATOM 2598 N N . PHE B 1 134 ? -9.656 10.156 5.656 1 96.62 134 PHE B N 1
ATOM 2599 C CA . PHE B 1 134 ? -9.289 10.844 4.426 1 96.62 134 PHE B CA 1
ATOM 2600 C C . PHE B 1 134 ? -10.062 12.148 4.289 1 96.62 134 PHE B C 1
ATOM 2602 O O . PHE B 1 134 ? -9.477 13.195 4.012 1 96.62 134 PHE B O 1
ATOM 2609 N N . LYS B 1 135 ? -11.312 12.109 4.531 1 95.94 135 LYS B N 1
ATOM 2610 C CA . LYS B 1 135 ? -12.172 13.281 4.418 1 95.94 135 LYS B CA 1
ATOM 2611 C C . LYS B 1 135 ? -11.812 14.32 5.477 1 95.94 135 LYS B C 1
ATOM 2613 O O . LYS B 1 135 ? -11.781 15.523 5.191 1 95.94 135 LYS B O 1
ATOM 2618 N N . ALA B 1 136 ? -11.609 13.836 6.68 1 96.44 136 ALA B N 1
ATOM 2619 C CA . ALA B 1 136 ? -11.266 14.734 7.781 1 96.44 136 ALA B CA 1
ATOM 2620 C C . ALA B 1 136 ? -10 15.523 7.461 1 96.44 136 ALA B C 1
ATOM 2622 O O . ALA B 1 136 ? -9.945 16.734 7.676 1 96.44 136 ALA B O 1
ATOM 2623 N N . VAL B 1 137 ? -9.031 14.844 6.91 1 97 137 VAL B N 1
ATOM 2624 C CA . VAL B 1 137 ? -7.77 15.516 6.609 1 97 137 VAL B CA 1
ATOM 2625 C C . VAL B 1 137 ? -7.949 16.438 5.41 1 97 137 VAL B C 1
ATOM 2627 O O . VAL B 1 137 ? -7.387 17.531 5.371 1 97 137 VAL B O 1
ATOM 2630 N N . LEU B 1 138 ? -8.703 16.031 4.438 1 95.62 138 LEU B N 1
ATOM 2631 C CA . LEU B 1 138 ? -8.984 16.875 3.277 1 95.62 138 LEU B CA 1
ATOM 2632 C C . LEU B 1 138 ? -9.617 18.188 3.703 1 95.62 138 LEU B C 1
ATOM 2634 O O . LEU B 1 138 ? -9.219 19.25 3.223 1 95.62 138 LEU B O 1
ATOM 2638 N N . TYR B 1 139 ? -10.508 18.094 4.594 1 94.81 139 TYR B N 1
ATOM 2639 C CA . TYR B 1 139 ? -11.156 19.281 5.117 1 94.81 139 TYR B CA 1
ATOM 2640 C C . TYR B 1 139 ? -10.156 20.172 5.863 1 94.81 139 TYR B C 1
ATOM 2642 O O . TYR B 1 139 ? -10.156 21.391 5.703 1 94.81 139 TYR B O 1
ATOM 2650 N N . ALA B 1 140 ? -9.391 19.531 6.684 1 95.5 140 ALA B N 1
ATOM 2651 C CA . ALA B 1 140 ? -8.383 20.266 7.453 1 95.5 140 ALA B CA 1
ATOM 2652 C C . ALA B 1 140 ? -7.422 21 6.531 1 95.5 140 ALA B C 1
ATOM 2654 O O . ALA B 1 140 ? -7.051 22.141 6.805 1 95.5 140 ALA B O 1
ATOM 2655 N N . VAL B 1 141 ? -7 20.391 5.465 1 94.44 141 VAL B N 1
ATOM 2656 C CA . VAL B 1 141 ? -6.109 21.016 4.484 1 94.44 141 VAL B CA 1
ATOM 2657 C C . VAL B 1 141 ? -6.812 22.203 3.826 1 94.44 141 VAL B C 1
ATOM 2659 O O . VAL B 1 141 ? -6.199 23.25 3.598 1 94.44 141 VAL B O 1
ATOM 2662 N N . GLY B 1 142 ? -8.062 21.953 3.506 1 92 142 GLY B N 1
ATOM 2663 C CA . GLY B 1 142 ? -8.836 23.047 2.943 1 92 142 GLY B CA 1
ATOM 2664 C C . GLY B 1 142 ? -8.922 24.25 3.863 1 92 142 GLY B C 1
ATOM 2665 O O . GLY B 1 142 ? -8.766 25.391 3.42 1 92 142 GLY B O 1
ATOM 2666 N N . GLU B 1 143 ? -9.188 23.984 5.094 1 91.94 143 GLU B N 1
ATOM 2667 C CA . GLU B 1 143 ? -9.273 25.047 6.09 1 91.94 143 GLU B CA 1
ATOM 2668 C C . GLU B 1 143 ? -7.934 25.766 6.25 1 91.94 143 GLU B C 1
ATOM 2670 O O . GLU B 1 143 ? -7.887 26.984 6.395 1 91.94 143 GLU B O 1
ATOM 2675 N N . LEU B 1 144 ? -6.934 25.047 6.277 1 90.19 144 LEU B N 1
ATOM 2676 C CA . LEU B 1 144 ? -5.594 25.609 6.414 1 90.19 144 LEU B CA 1
ATOM 2677 C C . LEU B 1 144 ? -5.262 26.516 5.234 1 90.19 144 LEU B C 1
ATOM 2679 O O . LEU B 1 144 ? -4.707 27.594 5.414 1 90.19 144 LEU B O 1
ATOM 2683 N N . ARG B 1 145 ? -5.547 26.078 4.051 1 86.75 145 ARG B N 1
ATOM 2684 C CA . ARG B 1 145 ? -5.332 26.859 2.838 1 86.75 145 ARG B CA 1
ATOM 2685 C C . ARG B 1 145 ? -6.098 28.172 2.898 1 86.75 145 ARG B C 1
ATOM 2687 O O . ARG B 1 145 ? -5.547 29.234 2.572 1 86.75 145 ARG B O 1
ATOM 2694 N N . ASP B 1 146 ? -7.281 28.109 3.271 1 84.81 146 ASP B N 1
ATOM 2695 C CA . ASP B 1 146 ? -8.133 29.297 3.332 1 84.81 146 ASP B CA 1
ATOM 2696 C C . ASP B 1 146 ? -7.598 30.312 4.348 1 84.81 146 ASP B C 1
ATOM 2698 O O . ASP B 1 146 ? -7.703 31.516 4.141 1 84.81 146 ASP B O 1
ATOM 2702 N N . GLU B 1 147 ? -7.035 29.766 5.387 1 79.75 147 GLU B N 1
ATOM 2703 C CA . GLU B 1 147 ? -6.43 30.641 6.387 1 79.75 147 GLU B CA 1
ATOM 2704 C C . GLU B 1 147 ? -5.203 31.359 5.828 1 79.75 147 GLU B C 1
ATOM 2706 O O . GLU B 1 147 ? -4.93 32.5 6.18 1 79.75 147 GLU B O 1
ATOM 2711 N N . MET B 1 148 ? -4.535 30.672 4.969 1 76.56 148 MET B N 1
ATOM 2712 C CA . MET B 1 148 ? -3.293 31.219 4.434 1 76.56 148 MET B CA 1
ATOM 2713 C C . MET B 1 148 ? -3.572 32.156 3.271 1 76.56 148 MET B C 1
ATOM 2715 O O . MET B 1 148 ? -2.799 33.094 3.02 1 76.56 148 MET B O 1
ATOM 2719 N N . ILE B 1 149 ? -4.637 31.922 2.508 1 67.81 149 ILE B N 1
ATOM 2720 C CA . ILE B 1 149 ? -5.035 32.781 1.4 1 67.81 149 ILE B CA 1
ATOM 2721 C C . ILE B 1 149 ? -5.777 34 1.938 1 67.81 149 ILE B C 1
ATOM 2723 O O . ILE B 1 149 ? -5.691 35.094 1.364 1 67.81 149 ILE B O 1
ATOM 2727 N N . GLN B 1 150 ? -6.75 33.875 2.893 1 61.56 150 GLN B N 1
ATOM 2728 C CA . GLN B 1 150 ? -7.48 35.031 3.416 1 61.56 150 GLN B CA 1
ATOM 2729 C C . GLN B 1 150 ? -6.535 36.031 4.09 1 61.56 150 GLN B C 1
ATOM 2731 O O . GLN B 1 150 ? -5.75 35.656 4.961 1 61.56 150 GLN B O 1
ATOM 2736 N N . PRO B 1 151 ? -6.25 37.125 3.383 1 52.5 151 PRO B N 1
ATOM 2737 C CA . PRO B 1 151 ? -5.539 38.25 4.035 1 52.5 151 PRO B CA 1
ATOM 2738 C C . PRO B 1 151 ? -6.039 38.5 5.453 1 52.5 151 PRO B C 1
ATOM 2740 O O . PRO B 1 151 ? -7.191 38.219 5.773 1 52.5 151 PRO B O 1
ATOM 2743 N N . PRO B 1 152 ? -5.113 38.562 6.543 1 43.72 152 PRO B N 1
ATOM 2744 C CA . PRO B 1 152 ? -5.559 38.938 7.891 1 43.72 152 PRO B CA 1
ATOM 2745 C C . PRO B 1 152 ? -6.746 39.875 7.883 1 43.72 152 PRO B C 1
ATOM 2747 O O . PRO B 1 152 ? -6.77 40.844 7.105 1 43.72 152 PRO B O 1
ATOM 2750 N N . SER B 1 153 ? -7.809 39.594 8.031 1 43.75 153 SER B N 1
ATOM 2751 C CA . SER B 1 153 ? -8.789 40.625 8.336 1 43.75 153 SER B CA 1
ATOM 2752 C C . SER B 1 153 ? -8.18 41.719 9.211 1 43.75 153 SER B C 1
ATOM 2754 O O . SER B 1 153 ? -7.227 41.469 9.961 1 43.75 153 SER B O 1
ATOM 2756 N N . ASN B 1 154 ? -8.445 43.094 9.086 1 40.34 154 ASN B N 1
ATOM 2757 C CA . ASN B 1 154 ? -8.125 44.312 9.836 1 40.34 154 ASN B CA 1
ATOM 2758 C C . ASN B 1 154 ? -8.266 44.094 11.344 1 40.34 154 ASN B C 1
ATOM 2760 O O . ASN B 1 154 ? -7.957 44.969 12.141 1 40.34 154 ASN B O 1
ATOM 2764 N N . HIS B 1 155 ? -9.312 43.5 11.875 1 37.16 155 HIS B N 1
ATOM 2765 C CA . HIS B 1 155 ? -9.5 43.75 13.305 1 37.16 155 HIS B CA 1
ATOM 2766 C C . HIS B 1 155 ? -8.469 42.969 14.125 1 37.16 155 HIS B C 1
ATOM 2768 O O . HIS B 1 155 ? -8.578 42.875 15.352 1 37.16 155 HIS B O 1
ATOM 2774 N N . CYS B 1 156 ? -7.871 42 13.742 1 34.84 156 CYS B N 1
ATOM 2775 C CA . CYS B 1 156 ? -7.047 41.344 14.758 1 34.84 156 CYS B CA 1
ATOM 2776 C C . CYS B 1 156 ? -6.012 42.312 15.312 1 34.84 156 CYS B C 1
ATOM 2778 O O . CYS B 1 156 ? -5.25 42.906 14.555 1 34.84 156 CYS B O 1
ATOM 2780 N N . HIS B 1 157 ? -6.066 42.594 16.625 1 36.31 157 HIS B N 1
ATOM 2781 C CA . HIS B 1 157 ? -5.285 43.344 17.609 1 36.31 157 HIS B CA 1
ATOM 2782 C C . HIS B 1 157 ? -3.789 43.094 17.422 1 36.31 157 HIS B C 1
ATOM 2784 O O . HIS B 1 157 ? -3.389 42.094 16.859 1 36.31 157 HIS B O 1
ATOM 2790 N N . ARG B 1 158 ? -2.881 44.031 17.984 1 33.34 158 ARG B N 1
ATOM 2791 C CA . ARG B 1 158 ? -1.504 44.469 18.203 1 33.34 158 ARG B CA 1
ATOM 2792 C C . ARG B 1 158 ? -0.613 43.312 18.594 1 33.34 158 ARG B C 1
ATOM 2794 O O . ARG B 1 158 ? 0.593 43.312 18.344 1 33.34 158 ARG B O 1
ATOM 2801 N N . LYS B 1 159 ? -1.11 42.406 19.453 1 33.28 159 LYS B N 1
ATOM 2802 C CA . LYS B 1 159 ? -0.122 41.719 20.281 1 33.28 159 LYS B CA 1
ATOM 2803 C C . LYS B 1 159 ? 0.625 40.656 19.5 1 33.28 159 LYS B C 1
ATOM 2805 O O . LYS B 1 159 ? 1.686 40.188 19.922 1 33.28 159 LYS B O 1
ATOM 2810 N N . ILE B 1 160 ? -0.081 39.875 18.688 1 34.88 160 ILE B N 1
ATOM 2811 C CA . ILE B 1 160 ? 0.737 38.75 18.25 1 34.88 160 ILE B CA 1
ATOM 2812 C C . ILE B 1 160 ? 1.747 39.219 17.203 1 34.88 160 ILE B C 1
ATOM 2814 O O . ILE B 1 160 ? 2.35 38.406 16.5 1 34.88 160 ILE B O 1
ATOM 2818 N N . GLN B 1 161 ? 1.731 40.531 16.734 1 33.31 161 GLN B N 1
ATOM 2819 C CA . GLN B 1 161 ? 2.822 41.031 15.914 1 33.31 161 GLN B CA 1
ATOM 2820 C C . GLN B 1 161 ? 4.176 40.75 16.547 1 33.31 161 GLN B C 1
ATOM 2822 O O . GLN B 1 161 ? 5.219 40.875 15.898 1 33.31 161 GLN B O 1
ATOM 2827 N N . GLU B 1 162 ? 4.254 40.719 17.844 1 32.41 162 GLU B N 1
ATOM 2828 C CA . GLU B 1 162 ? 5.59 40.812 18.422 1 32.41 162 GLU B CA 1
ATOM 2829 C C . GLU B 1 162 ? 6.305 39.438 18.359 1 32.41 162 GLU B C 1
ATOM 2831 O O . GLU B 1 162 ? 7.457 39.344 18.781 1 32.41 162 GLU B O 1
ATOM 2836 N N . SER B 1 163 ? 5.547 38.312 18.328 1 33.12 163 SER B N 1
ATOM 2837 C CA . SER B 1 163 ? 6.562 37.281 18.391 1 33.12 163 SER B CA 1
ATOM 2838 C C . SER B 1 163 ? 7.246 37.094 17.031 1 33.12 163 SER B C 1
ATOM 2840 O O . SER B 1 163 ? 6.574 36.969 16 1 33.12 163 SER B O 1
ATOM 2842 N N . THR B 1 164 ? 8.406 37.688 16.719 1 34.88 164 THR B N 1
ATOM 2843 C CA . THR B 1 164 ? 9.461 37.688 15.719 1 34.88 164 THR B CA 1
ATOM 2844 C C . THR B 1 164 ? 9.656 36.312 15.125 1 34.88 164 THR B C 1
ATOM 2846 O O . THR B 1 164 ? 10.492 36.125 14.242 1 34.88 164 THR B O 1
ATOM 2849 N N . ARG B 1 165 ? 9.211 35.281 15.836 1 34.84 165 ARG B N 1
ATOM 2850 C CA . ARG B 1 165 ? 9.836 34.031 15.383 1 34.84 165 ARG B CA 1
ATOM 2851 C C . ARG B 1 165 ? 9.25 33.594 14.039 1 34.84 165 ARG B C 1
ATOM 2853 O O . ARG B 1 165 ? 9.672 32.594 13.477 1 34.84 165 ARG B O 1
ATOM 2860 N N . PHE B 1 166 ? 8.047 33.969 13.664 1 35.16 166 PHE B N 1
ATOM 2861 C CA . PHE B 1 166 ? 7.555 33.469 12.383 1 35.16 166 PHE B CA 1
ATOM 2862 C C . PHE B 1 166 ? 8.195 34.219 11.227 1 35.16 166 PHE B C 1
ATOM 2864 O O . PHE B 1 166 ? 8.109 35.438 11.148 1 35.16 166 PHE B O 1
ATOM 2871 N N . ASN B 1 167 ? 9.32 33.719 10.562 1 32.91 167 ASN B N 1
ATOM 2872 C CA . ASN B 1 167 ? 10.117 34.281 9.484 1 32.91 167 ASN B CA 1
ATOM 2873 C C . ASN B 1 167 ? 9.234 34.875 8.391 1 32.91 167 ASN B C 1
ATOM 2875 O O . ASN B 1 167 ? 8.164 34.344 8.094 1 32.91 167 ASN B O 1
ATOM 2879 N N . PRO B 1 168 ? 9.555 36.125 7.852 1 33.25 168 PRO B N 1
ATOM 2880 C CA . PRO B 1 168 ? 9.07 36.969 6.758 1 33.25 168 PRO B CA 1
ATOM 2881 C C . PRO B 1 168 ? 8.805 36.188 5.477 1 33.25 168 PRO B C 1
ATOM 2883 O O . PRO B 1 168 ? 8.406 36.781 4.465 1 33.25 168 PRO B O 1
ATOM 2886 N N . TYR B 1 169 ? 9.227 35 5.348 1 34 169 TYR B N 1
ATOM 2887 C CA . TYR B 1 169 ? 9.211 34.438 4.012 1 34 169 TYR B CA 1
ATOM 2888 C C . TYR B 1 169 ? 7.777 34.25 3.512 1 34 169 TYR B C 1
ATOM 2890 O O . TYR B 1 169 ? 7.555 34.062 2.314 1 34 169 TYR B O 1
ATOM 2898 N N . PHE B 1 170 ? 6.871 34.312 4.297 1 37.41 170 PHE B N 1
ATOM 2899 C CA . PHE B 1 170 ? 5.535 34.062 3.768 1 37.41 170 PHE B CA 1
ATOM 2900 C C . PHE B 1 170 ? 4.965 35.312 3.137 1 37.41 170 PHE B C 1
ATOM 2902 O O . PHE B 1 170 ? 3.895 35.281 2.527 1 37.41 170 PHE B O 1
ATOM 2909 N N . LYS B 1 171 ? 5.5 36.531 3.299 1 35.66 171 LYS B N 1
ATOM 2910 C CA . LYS B 1 171 ? 4.961 37.781 2.736 1 35.66 171 LYS B CA 1
ATOM 2911 C C . LYS B 1 171 ? 5.148 37.812 1.223 1 35.66 171 LYS B C 1
ATOM 2913 O O . LYS B 1 171 ? 4.367 38.469 0.513 1 35.66 171 LYS B O 1
ATOM 2918 N N . VAL B 1 172 ? 6.266 37.25 0.645 1 34.31 172 VAL B N 1
ATOM 2919 C CA . VAL B 1 172 ? 6.641 37.531 -0.736 1 34.31 172 VAL B CA 1
ATOM 2920 C C . VAL B 1 172 ? 5.703 36.812 -1.688 1 34.31 172 VAL B C 1
ATOM 2922 O O . VAL B 1 172 ? 5.395 37.312 -2.773 1 34.31 172 VAL B O 1
ATOM 2925 N N . ILE B 1 173 ? 5.176 35.719 -1.374 1 36.78 173 ILE B N 1
ATOM 2926 C CA . ILE B 1 173 ? 4.523 34.906 -2.404 1 36.78 173 ILE B CA 1
ATOM 2927 C C . ILE B 1 173 ? 3.16 35.5 -2.738 1 36.78 173 ILE B C 1
ATOM 2929 O O . ILE B 1 173 ? 2.633 35.312 -3.832 1 36.78 173 ILE B O 1
ATOM 2933 N N . PHE B 1 174 ? 2.49 36.25 -1.912 1 32.78 174 PHE B N 1
ATOM 2934 C CA . PHE B 1 174 ? 1.125 36.688 -2.215 1 32.78 174 PHE B CA 1
ATOM 2935 C C . PHE B 1 174 ? 1.106 38.062 -2.844 1 32.78 174 PHE B C 1
ATOM 2937 O O . PHE B 1 174 ? 0.046 38.688 -2.973 1 32.78 174 PHE B O 1
ATOM 2944 N N . GLU B 1 175 ? 2.268 38.688 -3.105 1 35.03 175 GLU B N 1
ATOM 2945 C CA . GLU B 1 175 ? 2.049 39.938 -3.826 1 35.03 175 GLU B CA 1
ATOM 2946 C C . GLU B 1 175 ? 1.659 39.688 -5.277 1 35.03 175 GLU B C 1
ATOM 2948 O O . GLU B 1 175 ? 2.322 38.906 -5.977 1 35.03 175 GLU B O 1
ATOM 2953 N N . PRO B 1 176 ? 0.411 39.875 -5.586 1 35.59 176 PRO B N 1
ATOM 2954 C CA . PRO B 1 176 ? 0.03 39.969 -6.996 1 35.59 176 PRO B CA 1
ATOM 2955 C C . PRO B 1 176 ? 1.033 40.75 -7.832 1 35.59 176 PRO B C 1
ATOM 2957 O O . PRO B 1 176 ? 1.343 41.906 -7.504 1 35.59 176 PRO B O 1
ATOM 2960 N N . ARG B 1 177 ? 2.119 40.156 -8.398 1 33.81 177 ARG B N 1
ATOM 2961 C CA . ARG B 1 177 ? 2.85 40.938 -9.383 1 33.81 177 ARG B CA 1
ATOM 2962 C C . ARG B 1 177 ? 1.903 41.531 -10.422 1 33.81 177 ARG B C 1
ATOM 2964 O O . ARG B 1 177 ? 1.109 40.812 -11.031 1 33.81 177 ARG B O 1
ATOM 2971 N N . HIS B 1 178 ? 1.5 42.719 -10.289 1 28.56 178 HIS B N 1
ATOM 2972 C CA . HIS B 1 178 ? 1.147 43.594 -11.391 1 28.56 178 HIS B CA 1
ATOM 2973 C C . HIS B 1 178 ? 2.15 43.5 -12.531 1 28.56 178 HIS B C 1
ATOM 2975 O O . HIS B 1 178 ? 3.314 43.844 -12.383 1 28.56 178 HIS B O 1
ATOM 2981 N N . ILE B 1 179 ? 2.361 42.25 -13.094 1 24.17 179 ILE B N 1
ATOM 2982 C CA . ILE B 1 179 ? 2.785 42.469 -14.469 1 24.17 179 ILE B CA 1
ATOM 2983 C C . ILE B 1 179 ? 1.597 42.938 -15.312 1 24.17 179 ILE B C 1
ATOM 2985 O O . ILE B 1 179 ? 0.499 42.375 -15.203 1 24.17 179 ILE B O 1
#

Sequence (358 aa):
MDELARKRRQLIVRGAGLVAGLYAYMMVMFRRSRQQTPRITVGSMADRAISRESNLRYIYHSSDINCSNQLRMRKAPFFRLCAIFRERNLLLDSIHTSIEEQVAMFLLIVGHNQRYRTLQPIFRRSIEVISRYFKAVLYAVGELRDEMIQPPSNHCHRKIQESTRFNPYFKVIFEPRHIMDELARKRRQLIVRGAGLVAGLYAYMMVMFRRSRQQTPRITVGSMADRAISRESNLRYIYHSSDINCSNQLRMRKAPFFRLCAIFRERNLLLDSIHTSIEEQVAMFLLIVGHNQRYRTLQPIFRRSIEVISRYFKAVLYAVGELRDEMIQPPSNHCHRKIQESTRFNPYFKVIFEPRHI

Nearest PDB structures (foldseek):
  4ds4-assembly1_A  TM=3.556E-01  e=3.156E+00  Geobacillus kaustophilus HTA426
  5jjv-assembly1_A-2  TM=4.882E-01  e=8.030E+00  Helicobacter pylori 26695
  4ds4-assembly1_A  TM=3.705E-01  e=3.624E+00  Geobacillus kaustophilus HTA426
  5jjv-assembly1_A-2  TM=4.880E-01  e=6.656E+00  Helicobacter pylori 26695

Organism: Triticum turgidum subsp. durum (NCBI:txid4567)

Foldseek 3Di:
DVVVVVVVVVVVVVVVVVVVVVVVVVCVVCVPPDDDDDDDDDDDPVVLLVQLVVLLCQQAVDAQVNVCVQQVHGNVVLVVVLVVCVVVVLDDDDPRAHSSRLSSLQSNCVVVVDDLVVCCSNNVDDSVVSVVSNVSVVVSVVVVVCVLPPDPDPPDDDPVVPPPPPPDDSVPPPDPPPD/DVVVVVVVVVVVVVVVVVVVVVVVVVCVVCVPPDDDDPDDDDDDPVVLLVQLVVLLCQQAVDAQVNVCVQQVHGNVVLVVVLVVCVVVVLDDDDPRAHSSRLSSLQSNCVVVVDDLVVCCSNNVDDSVVSVVSNVSVVVSVVVVVCVLLPDPDPPDDDPVVPPPPPDPPSVPPPDPPPD

Solvent-accessible surface area (backbone atoms only — not comparable to full-atom values): 20266 Å² total; per-residue (Å²): 120,70,62,60,55,48,54,50,48,48,50,49,50,53,48,50,49,52,50,51,49,54,49,52,51,49,52,63,73,35,68,74,47,78,50,88,54,81,70,67,54,81,73,51,71,66,53,44,50,52,42,22,50,55,29,48,34,53,40,66,26,31,53,54,66,48,10,26,67,52,46,72,37,42,44,20,27,46,55,48,52,44,47,50,32,50,74,67,62,53,50,69,69,50,98,87,42,48,50,63,56,37,49,49,54,36,31,34,30,70,69,65,66,46,57,66,64,76,41,25,69,47,60,65,51,55,58,67,59,52,51,50,36,36,50,49,46,51,50,35,52,50,53,51,48,49,58,70,65,49,69,79,68,84,75,75,77,78,70,75,72,66,66,71,79,83,59,73,76,71,62,68,76,72,57,77,73,85,119,119,68,62,59,53,48,53,50,50,48,48,49,50,54,48,50,48,52,51,50,50,53,48,52,50,51,53,64,73,35,67,76,47,79,49,88,54,82,70,66,54,82,72,52,72,65,53,44,51,52,42,22,50,54,30,48,34,54,39,66,27,32,51,54,66,47,10,26,67,55,45,74,37,41,44,21,27,46,52,49,51,43,47,49,31,51,74,67,62,55,50,69,67,50,98,87,41,47,51,62,56,38,50,48,53,36,31,33,30,70,68,64,63,45,58,67,63,76,43,26,69,46,62,64,50,54,58,67,59,51,52,49,38,36,50,49,47,53,49,34,51,50,51,50,49,49,59,71,65,49,69,80,69,84,77,72,74,77,68,72,72,65,64,72,78,71,70,74,72,72,64,66,77,71,55,78,73,83,120

Secondary structure (DSSP, 8-state):
-HHHHHHHHHHHHHHHHHHHHHHHHHHHHHTT--PPPPPP-PPPHHHHHHHHHHHHHHHHSS-HHHHHHHHSS-HHHHHHHHHHHHHTTSS---SS--HHHHHHHHHHHHHHT--GGGGHHHH---HHHHHHHHHHHHHHHHHHHHHHHS---TTS-GGGG---SS-STTSSTT-----/-HHHHHHHHHHHHHHHHHHHHHHHHHHHHHTT--PPPPPP-PPPHHHHHHHHHHHHHHHHSS-HHHHHHHHSS-HHHHHHHHHHHHHTTSS---SS--HHHHHHHHHHHHHHT--GGGGHHHH---HHHHHHHHHHHHHHHHHHHHHHHS---TTS-GGGGG-TTS-THHHHTTS----

Radius of gyration: 25.37 Å; Cα contacts (8 Å, |Δi|>4): 304; chains: 2; bounding box: 47×87×58 Å